Protein AF-A0A7R8ZY37-F1 (afdb_monomer)

Foldseek 3Di:
DQFAEAEFQLALLSLLQQLVRLVVLGQYEYEHEDALFDPLRVVSSVVSLVVSVVPGVSYDYDYDYCNVVLVVVCVVVDDDCVVVVCSLVVSLLVSQLVQLVVRVVVCVVVVHWYEARDACLCCQNLNPHRDNGSNVTDYYPHHDPDPVRSLVSCVVSVRDPSNSPDQDAPRSDNDTDHPCRQLVHPSQVSWLLVVVLVVVCVVVCVPPPDDQQEAEEQDDHCNQVVCVVVVHHYYHQHDDPCSLVVVQVPDDPPDQADEQESPDDDHDPVSCVSCPPRYDYDYPNGRSVCPDD

Structure (mmCIF, N/CA/C/O backbone):
data_AF-A0A7R8ZY37-F1
#
_entry.id   AF-A0A7R8ZY37-F1
#
loop_
_atom_site.group_PDB
_atom_site.id
_atom_site.type_symbol
_atom_site.label_atom_id
_atom_site.label_alt_id
_atom_site.label_comp_id
_atom_site.label_asym_id
_atom_site.label_entity_id
_atom_site.label_seq_id
_atom_site.pdbx_PDB_ins_code
_atom_site.Cartn_x
_atom_site.Cartn_y
_atom_site.Cartn_z
_atom_site.occupancy
_atom_site.B_iso_or_equiv
_atom_site.auth_seq_id
_atom_site.auth_comp_id
_atom_site.auth_asym_id
_atom_site.auth_atom_id
_atom_site.pdbx_PDB_model_num
ATOM 1 N N . MET A 1 1 ? -22.170 -6.624 0.353 1.00 69.62 1 MET A N 1
ATOM 2 C CA . MET A 1 1 ? -21.063 -5.848 0.947 1.00 69.62 1 MET A CA 1
ATOM 3 C C . MET A 1 1 ? -21.527 -5.280 2.280 1.00 69.62 1 MET A C 1
ATOM 5 O O . MET A 1 1 ? -22.594 -4.681 2.304 1.00 69.62 1 MET A O 1
ATOM 9 N N . LYS A 1 2 ? -20.802 -5.536 3.379 1.00 87.44 2 LYS A N 1
ATOM 10 C CA . LYS A 1 2 ? -21.231 -5.173 4.747 1.00 87.44 2 LYS A CA 1
ATOM 11 C C . LYS A 1 2 ? -20.475 -3.980 5.354 1.00 87.44 2 LYS A C 1
ATOM 13 O O . LYS A 1 2 ? -20.883 -3.492 6.405 1.00 87.44 2 LYS A O 1
A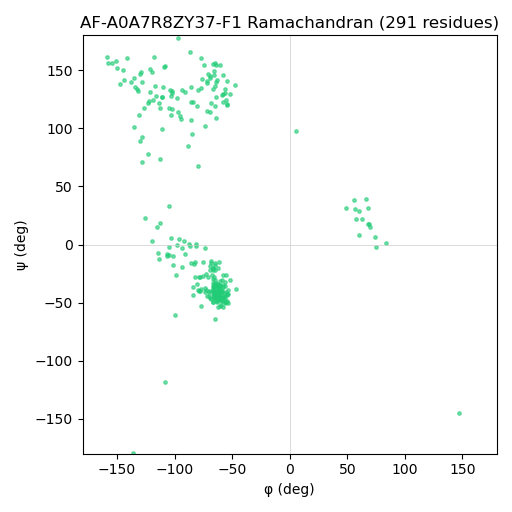TOM 18 N N . GLY A 1 3 ? -19.424 -3.504 4.686 1.00 96.62 3 GLY A N 1
ATOM 19 C CA . GLY A 1 3 ? -18.609 -2.368 5.110 1.00 96.62 3 GLY A CA 1
ATOM 20 C C . GLY A 1 3 ? -17.146 -2.542 4.701 1.00 96.62 3 GLY A C 1
ATOM 21 O O . GLY A 1 3 ? -16.890 -3.126 3.646 1.00 96.62 3 GLY A O 1
ATOM 22 N N . PHE A 1 4 ? -16.213 -2.073 5.528 1.00 98.38 4 PHE A N 1
ATOM 23 C CA . PHE A 1 4 ? -14.811 -1.857 5.157 1.00 98.38 4 PHE A CA 1
ATOM 24 C C . PHE A 1 4 ? -13.832 -2.497 6.143 1.00 98.38 4 PHE A C 1
ATOM 26 O O . PHE A 1 4 ? -14.094 -2.560 7.344 1.00 98.38 4 PHE A O 1
ATOM 33 N N . VAL A 1 5 ? -12.680 -2.934 5.642 1.00 98.50 5 VAL A N 1
ATOM 34 C CA . VAL A 1 5 ? -11.499 -3.240 6.451 1.00 98.50 5 VAL A CA 1
ATOM 35 C C . VAL A 1 5 ? -10.332 -2.373 5.981 1.00 98.50 5 VAL A C 1
ATOM 37 O O . VAL A 1 5 ? -10.086 -2.260 4.780 1.00 98.50 5 VAL A O 1
ATOM 40 N N . VAL A 1 6 ? -9.642 -1.726 6.922 1.00 98.56 6 VAL A N 1
ATOM 41 C CA . VAL A 1 6 ? -8.568 -0.760 6.640 1.00 98.56 6 VAL A CA 1
ATOM 42 C C . VAL A 1 6 ? -7.353 -1.066 7.512 1.00 98.56 6 VAL A C 1
ATOM 44 O O . VAL A 1 6 ? -7.489 -1.264 8.719 1.00 98.56 6 VAL A O 1
ATOM 47 N N . GLY A 1 7 ? -6.157 -1.083 6.925 1.00 98.00 7 GLY A N 1
ATOM 48 C CA . GLY A 1 7 ? -4.910 -1.125 7.691 1.00 98.00 7 GLY A CA 1
ATOM 49 C C . GLY A 1 7 ? -4.555 0.265 8.219 1.00 98.00 7 GLY A C 1
ATOM 50 O O . GLY A 1 7 ? -4.592 1.226 7.459 1.00 98.00 7 GLY A O 1
ATOM 51 N N . VAL A 1 8 ? -4.202 0.382 9.500 1.00 96.75 8 VAL A N 1
ATOM 52 C CA . VAL A 1 8 ? -3.782 1.642 10.134 1.00 96.75 8 VAL A CA 1
ATOM 53 C C . VAL A 1 8 ? -2.307 1.548 10.511 1.00 96.75 8 VAL A C 1
ATOM 55 O O . VAL A 1 8 ? -1.921 0.716 11.330 1.00 96.75 8 VAL A O 1
ATOM 58 N N . SER A 1 9 ? -1.484 2.409 9.908 1.00 92.25 9 SER A N 1
ATOM 59 C CA . SER A 1 9 ? -0.021 2.424 10.086 1.00 92.25 9 SER A CA 1
ATOM 60 C C . SER A 1 9 ? 0.483 3.517 11.035 1.00 92.25 9 SER A C 1
ATOM 62 O O . SER A 1 9 ? 1.663 3.545 11.369 1.00 92.25 9 SER A O 1
ATOM 64 N N . GLY A 1 10 ? -0.389 4.448 11.438 1.00 91.19 10 GLY A N 1
ATOM 65 C CA . GLY A 1 10 ? 0.005 5.686 12.122 1.00 91.19 10 GLY A CA 1
ATOM 66 C C . GLY A 1 10 ? 0.445 6.804 11.165 1.00 91.19 10 GLY A C 1
ATOM 67 O O . GLY A 1 10 ? 0.816 7.888 11.622 1.00 91.19 10 GLY A O 1
ATOM 68 N N . GLY A 1 11 ? 0.396 6.556 9.851 1.00 92.50 11 GLY A N 1
ATOM 69 C CA . GLY A 1 11 ? 0.573 7.552 8.792 1.00 92.50 11 GLY A CA 1
ATOM 70 C C . GLY A 1 11 ? -0.722 8.282 8.417 1.00 92.50 11 GLY A C 1
ATOM 71 O O . GLY A 1 11 ? -1.825 7.857 8.767 1.00 92.50 11 GLY A O 1
ATOM 72 N N . ILE A 1 12 ? -0.577 9.385 7.678 1.00 94.25 12 ILE A N 1
ATOM 73 C CA . ILE A 1 12 ? -1.677 10.300 7.345 1.00 94.25 12 ILE A CA 1
ATOM 74 C C . ILE A 1 12 ? -2.730 9.672 6.423 1.00 94.25 12 ILE A C 1
ATOM 76 O O . ILE A 1 12 ? -3.924 9.853 6.657 1.00 94.25 12 ILE A O 1
ATOM 80 N N . ASP A 1 13 ? -2.319 8.891 5.423 1.00 94.44 13 ASP A N 1
ATOM 81 C CA . ASP A 1 13 ? -3.232 8.369 4.402 1.00 94.44 13 ASP A CA 1
ATOM 82 C C . ASP A 1 13 ? -4.191 7.328 4.993 1.00 94.44 13 ASP A C 1
ATOM 84 O O . ASP A 1 13 ? -5.411 7.423 4.835 1.00 94.44 13 ASP A O 1
ATOM 88 N N . SER A 1 14 ? -3.656 6.386 5.780 1.00 96.31 14 SER A N 1
ATOM 89 C CA . SER A 1 14 ? -4.481 5.411 6.504 1.00 96.31 14 SER A CA 1
ATOM 90 C C . SER A 1 14 ? -5.394 6.069 7.539 1.00 96.31 14 SER A C 1
ATOM 92 O O . SER A 1 14 ? -6.531 5.623 7.721 1.00 96.31 14 SER A O 1
ATOM 94 N N . ALA A 1 15 ? -4.954 7.160 8.176 1.00 97.75 15 ALA A N 1
ATOM 95 C CA . ALA A 1 15 ? -5.779 7.914 9.112 1.00 97.75 15 ALA A CA 1
ATOM 96 C C . ALA A 1 15 ? -6.972 8.597 8.421 1.00 97.75 15 ALA A C 1
ATOM 98 O O . ALA A 1 15 ? -8.101 8.518 8.912 1.00 97.75 15 ALA A O 1
ATOM 99 N N . VAL A 1 16 ? -6.750 9.203 7.250 1.00 98.12 16 VAL A N 1
ATOM 100 C CA . VAL A 1 16 ? -7.814 9.787 6.420 1.00 98.12 16 VAL A CA 1
ATOM 101 C C . VAL A 1 16 ? -8.800 8.714 5.968 1.00 98.12 16 VAL A C 1
ATOM 103 O O . VAL A 1 16 ? -9.996 8.832 6.236 1.00 98.12 16 VAL A O 1
ATOM 106 N N . VAL A 1 17 ? -8.319 7.639 5.339 1.00 98.31 17 VAL A N 1
ATOM 107 C CA . VAL A 1 17 ? -9.186 6.595 4.770 1.00 98.31 17 VAL A CA 1
ATOM 108 C C . VAL A 1 17 ? -10.007 5.887 5.840 1.00 98.31 17 VAL A C 1
ATOM 110 O O . VAL A 1 17 ? -11.215 5.720 5.672 1.00 98.31 17 VAL A O 1
ATOM 113 N N . SER A 1 18 ? -9.398 5.516 6.967 1.00 98.44 18 SER A N 1
ATOM 114 C CA . SER A 1 18 ? -10.130 4.880 8.070 1.00 98.44 18 SER A CA 1
ATOM 115 C C . SER A 1 18 ? -11.193 5.802 8.676 1.00 98.44 18 SER A C 1
ATOM 117 O O . SER A 1 18 ? -12.285 5.341 9.006 1.00 98.44 18 SER A O 1
ATOM 119 N N . THR A 1 19 ? -10.930 7.110 8.752 1.00 98.56 19 THR A N 1
ATOM 120 C CA . THR A 1 19 ? -11.909 8.098 9.232 1.00 98.56 19 THR A CA 1
ATOM 121 C C . THR A 1 19 ? -13.056 8.291 8.241 1.00 98.56 19 THR A C 1
ATOM 123 O O . THR A 1 19 ? -14.216 8.362 8.651 1.00 98.56 19 THR A O 1
ATOM 126 N N . LEU A 1 20 ? -12.768 8.330 6.935 1.00 98.25 20 LEU A N 1
ATOM 127 C CA . LEU A 1 20 ? -13.797 8.358 5.892 1.00 98.25 20 LEU A CA 1
ATOM 128 C C . LEU A 1 20 ? -14.668 7.096 5.950 1.00 98.25 20 LEU A C 1
ATOM 130 O O . LEU A 1 20 ? -15.894 7.207 5.976 1.00 98.25 20 LEU A O 1
ATOM 134 N N . ALA A 1 21 ? -14.052 5.914 6.064 1.00 98.12 21 ALA A N 1
ATOM 135 C CA . ALA A 1 21 ? -14.755 4.641 6.210 1.00 98.12 21 ALA A CA 1
ATOM 136 C C . ALA A 1 21 ? -15.641 4.618 7.468 1.00 98.12 21 ALA A C 1
ATOM 138 O O . ALA A 1 21 ? -16.796 4.198 7.402 1.00 98.12 21 ALA A O 1
ATOM 139 N N . ALA A 1 22 ? -15.152 5.126 8.603 1.00 98.19 22 ALA A N 1
ATOM 140 C CA . ALA A 1 22 ? -15.931 5.257 9.834 1.00 98.19 22 ALA A CA 1
ATOM 141 C C . ALA A 1 22 ? -17.157 6.172 9.655 1.00 98.19 22 ALA A C 1
ATOM 143 O O . ALA A 1 22 ? -18.268 5.798 10.039 1.00 98.19 22 ALA A O 1
ATOM 144 N N . LYS A 1 23 ? -16.989 7.329 8.999 1.00 98.00 23 LYS A N 1
ATOM 145 C CA . LYS A 1 23 ? -18.062 8.308 8.746 1.00 98.00 23 LYS A CA 1
ATOM 146 C C . LYS A 1 23 ? -19.185 7.802 7.835 1.00 98.00 23 LYS A C 1
ATOM 148 O O . LYS A 1 23 ? -20.260 8.393 7.845 1.00 98.00 23 LYS A O 1
ATOM 153 N N . THR A 1 24 ? -18.984 6.709 7.095 1.00 97.44 24 THR A N 1
ATOM 154 C CA . THR A 1 24 ? -20.058 6.083 6.298 1.00 97.44 24 THR A CA 1
ATOM 155 C C . THR A 1 24 ? -21.177 5.474 7.151 1.00 97.44 24 THR A C 1
ATOM 157 O O . THR A 1 24 ? -22.266 5.222 6.640 1.00 97.44 24 THR A O 1
ATOM 160 N N . GLY A 1 25 ? -20.911 5.183 8.431 1.00 97.25 25 GLY A N 1
ATOM 161 C CA . GLY A 1 25 ? -21.823 4.442 9.307 1.00 97.25 25 GLY A CA 1
ATOM 162 C C . GLY A 1 25 ? -21.890 2.932 9.031 1.00 97.25 25 GLY A C 1
ATOM 163 O O . GLY A 1 25 ? -22.584 2.216 9.751 1.00 97.25 25 GLY A O 1
ATOM 164 N N . MET A 1 26 ? -21.175 2.418 8.021 1.00 97.56 26 MET A N 1
ATOM 165 C CA . MET A 1 26 ? -21.071 0.977 7.752 1.00 97.56 26 MET A CA 1
ATOM 166 C C . MET A 1 26 ? -20.098 0.300 8.725 1.00 97.56 26 MET A C 1
ATOM 168 O O . MET A 1 26 ? -19.259 0.972 9.322 1.00 97.56 26 MET A O 1
ATOM 172 N N . LYS A 1 27 ? -20.174 -1.032 8.881 1.00 98.19 27 LYS A N 1
ATOM 173 C CA . LYS A 1 27 ? -19.218 -1.767 9.728 1.00 98.19 27 LYS A CA 1
ATOM 174 C C . LYS A 1 27 ? -17.795 -1.526 9.218 1.00 98.19 27 LYS A C 1
ATOM 176 O O . LYS A 1 27 ? -17.499 -1.866 8.077 1.00 98.19 27 LYS A O 1
ATOM 181 N N . THR A 1 28 ? -16.918 -1.015 10.071 1.00 98.69 28 THR A N 1
ATOM 182 C CA . THR A 1 28 ? -15.531 -0.722 9.703 1.00 98.69 28 THR A CA 1
ATOM 183 C C . THR A 1 28 ? -14.592 -1.403 10.686 1.00 98.69 28 THR A C 1
ATOM 185 O O . THR A 1 28 ? -14.617 -1.106 11.876 1.00 98.69 28 THR A O 1
ATOM 188 N N . ILE A 1 29 ? -13.766 -2.326 10.197 1.00 98.69 29 ILE A N 1
ATOM 189 C CA . ILE A 1 29 ? -12.687 -2.927 10.985 1.00 98.69 29 ILE A CA 1
ATOM 190 C C . ILE A 1 29 ? -11.390 -2.201 10.644 1.00 98.69 29 ILE A C 1
ATOM 192 O O . ILE A 1 29 ? -11.011 -2.118 9.477 1.00 98.69 29 ILE A O 1
ATOM 196 N N . ILE A 1 30 ? -10.695 -1.693 11.654 1.00 98.50 30 ILE A N 1
ATOM 197 C CA . ILE A 1 30 ? -9.378 -1.076 11.496 1.00 98.50 30 ILE A CA 1
ATOM 198 C C . ILE A 1 30 ? -8.317 -1.959 12.153 1.00 98.50 30 ILE A C 1
ATOM 200 O O . ILE A 1 30 ? -8.461 -2.354 13.310 1.00 98.50 30 ILE A O 1
ATOM 204 N N . LEU A 1 31 ? -7.274 -2.308 11.399 1.00 98.31 31 LEU A N 1
ATOM 205 C CA . LEU A 1 31 ? -6.229 -3.237 11.829 1.00 98.31 31 LEU A CA 1
ATOM 206 C C . LEU A 1 31 ? -4.886 -2.522 11.978 1.00 98.31 31 LEU A C 1
ATOM 208 O O . LEU A 1 31 ? -4.345 -2.016 10.996 1.00 98.31 31 LEU A O 1
ATOM 212 N N . GLU A 1 32 ? -4.298 -2.564 13.170 1.00 97.88 32 GLU A N 1
ATOM 213 C CA . GLU A 1 32 ? -2.862 -2.328 13.334 1.00 97.88 32 GLU A CA 1
ATOM 214 C C . GLU A 1 32 ? -2.109 -3.647 13.115 1.00 97.88 32 GLU A C 1
ATOM 216 O O . GLU A 1 32 ? -2.363 -4.635 13.809 1.00 97.88 32 GLU A O 1
ATOM 221 N N . MET A 1 33 ? -1.173 -3.668 12.162 1.00 97.75 33 MET A N 1
ATOM 222 C CA . MET A 1 33 ? -0.426 -4.872 11.774 1.00 97.75 33 MET A CA 1
ATOM 223 C C . MET A 1 33 ? 1.094 -4.629 11.794 1.00 97.75 33 MET A C 1
ATOM 225 O O . MET A 1 33 ? 1.718 -4.514 10.727 1.00 97.75 33 MET A O 1
ATOM 229 N N . PRO A 1 34 ? 1.708 -4.483 12.985 1.00 96.31 34 PRO A N 1
ATOM 230 C CA . PRO A 1 34 ? 3.130 -4.191 13.084 1.00 96.31 34 PRO A CA 1
ATOM 231 C C . PRO A 1 34 ? 3.970 -5.394 12.635 1.00 96.31 34 PRO A C 1
ATOM 233 O O . PRO A 1 34 ? 3.630 -6.546 12.906 1.00 96.31 34 PRO A O 1
ATOM 236 N N . ILE A 1 35 ? 5.088 -5.105 11.964 1.00 95.62 35 ILE A N 1
ATOM 237 C CA . ILE A 1 35 ? 6.165 -6.062 11.679 1.00 95.62 35 ILE A CA 1
ATOM 238 C C . ILE A 1 35 ? 7.470 -5.341 11.989 1.00 95.62 35 ILE A C 1
ATOM 240 O O . ILE A 1 35 ? 7.886 -4.492 11.205 1.00 95.62 35 ILE A O 1
ATOM 244 N N . ARG A 1 36 ? 8.068 -5.619 13.156 1.00 91.94 36 ARG A N 1
ATOM 245 C CA . ARG A 1 36 ? 9.259 -4.898 13.661 1.00 91.94 36 ARG A CA 1
ATOM 246 C C . ARG A 1 36 ? 9.114 -3.361 13.607 1.00 91.94 36 ARG A C 1
ATOM 248 O O . ARG A 1 36 ? 10.083 -2.637 13.404 1.00 91.94 36 ARG A O 1
ATOM 255 N N . GLN A 1 37 ? 7.885 -2.864 13.771 1.00 87.94 37 GLN A N 1
ATOM 256 C CA . GLN A 1 37 ? 7.563 -1.446 13.612 1.00 87.94 37 GLN A CA 1
ATOM 257 C C . GLN A 1 37 ? 8.143 -0.611 14.757 1.00 87.94 37 GLN A C 1
ATOM 259 O O . GLN A 1 37 ? 8.169 -1.048 15.910 1.00 87.94 37 GLN A O 1
ATOM 264 N N . LYS A 1 38 ? 8.539 0.628 14.459 1.00 88.25 38 LYS A N 1
ATOM 265 C CA . LYS A 1 38 ? 8.987 1.573 15.484 1.00 88.25 38 LYS A CA 1
ATOM 266 C C . LYS A 1 38 ? 7.860 1.957 16.437 1.00 88.25 38 LYS A C 1
ATOM 268 O O . LYS A 1 38 ? 6.697 2.083 16.050 1.00 88.25 38 LYS A O 1
ATOM 273 N N . GLN A 1 39 ? 8.231 2.183 17.695 1.00 90.19 39 GLN A N 1
ATOM 274 C CA . GLN A 1 39 ? 7.271 2.426 18.768 1.00 90.19 39 GLN A CA 1
ATOM 275 C C . GLN A 1 39 ? 6.458 3.713 18.565 1.00 90.19 39 GLN A C 1
ATOM 277 O O . GLN A 1 39 ? 5.293 3.755 18.940 1.00 90.19 39 GLN A O 1
ATOM 282 N N . ASP A 1 40 ? 7.029 4.760 17.968 1.00 89.94 40 ASP A N 1
ATOM 283 C CA . ASP A 1 40 ? 6.318 6.014 17.690 1.00 89.94 40 ASP A CA 1
ATOM 284 C C . ASP A 1 40 ? 5.192 5.830 16.656 1.00 89.94 40 ASP A C 1
ATOM 286 O O . ASP A 1 40 ? 4.127 6.433 16.788 1.00 89.94 40 ASP A O 1
ATOM 290 N N . GLN A 1 41 ? 5.399 4.964 15.662 1.00 90.69 41 GLN A N 1
ATOM 291 C CA . GLN A 1 41 ? 4.400 4.634 14.643 1.00 90.69 41 GLN A CA 1
ATOM 292 C C . GLN A 1 41 ? 3.275 3.785 15.239 1.00 90.69 41 GLN A C 1
ATOM 294 O O . GLN A 1 41 ? 2.102 4.106 15.053 1.00 90.69 41 GLN A O 1
ATOM 299 N N . VAL A 1 42 ? 3.632 2.783 16.051 1.00 93.19 42 VAL A N 1
ATOM 300 C CA . VAL A 1 42 ? 2.684 1.988 16.856 1.00 93.19 42 VAL A CA 1
ATOM 301 C C . VAL A 1 42 ? 1.843 2.896 17.755 1.00 93.19 42 VAL A C 1
ATOM 303 O O . VAL A 1 42 ? 0.620 2.785 17.795 1.00 93.19 42 VAL A O 1
ATOM 306 N N . ASN A 1 43 ? 2.473 3.856 18.437 1.00 94.88 43 ASN A N 1
ATOM 307 C CA . ASN A 1 43 ? 1.769 4.794 19.310 1.00 94.88 43 ASN A CA 1
ATOM 308 C C . ASN A 1 43 ? 0.749 5.641 18.535 1.00 94.88 43 ASN A C 1
ATOM 310 O O . ASN A 1 43 ? -0.387 5.767 18.984 1.00 94.88 43 ASN A O 1
ATOM 314 N N . ARG A 1 44 ? 1.125 6.177 17.365 1.00 96.06 44 ARG A N 1
ATOM 315 C CA . ARG A 1 44 ? 0.219 6.949 16.496 1.00 96.06 44 ARG A CA 1
ATOM 316 C C . ARG A 1 44 ? -0.928 6.103 15.948 1.00 96.06 44 ARG A C 1
ATOM 318 O O . ARG A 1 44 ? -2.069 6.557 15.927 1.00 96.06 44 ARG A O 1
ATOM 325 N N . ALA A 1 45 ? -0.649 4.871 15.523 1.00 96.50 45 ALA A N 1
ATOM 326 C CA . ALA A 1 45 ? -1.678 3.950 15.049 1.00 96.50 45 ALA A CA 1
ATOM 327 C C . ALA A 1 45 ? -2.696 3.640 16.157 1.00 96.50 45 ALA A C 1
ATOM 329 O O . ALA A 1 45 ? -3.903 3.732 15.938 1.00 96.50 45 ALA A O 1
ATOM 330 N N . GLN A 1 46 ? -2.212 3.346 17.366 1.00 97.12 46 GLN A N 1
ATOM 331 C CA . GLN A 1 46 ? -3.052 3.073 18.531 1.00 97.12 46 GLN A CA 1
ATOM 332 C C . GLN A 1 46 ? -3.838 4.305 18.998 1.00 97.12 46 GLN A C 1
ATOM 334 O O . GLN A 1 46 ? -5.016 4.183 19.326 1.00 97.12 46 GLN A O 1
ATOM 339 N N . GLU A 1 47 ? -3.237 5.498 18.981 1.00 97.50 47 GLU A N 1
ATOM 340 C CA . GLU A 1 47 ? -3.941 6.764 19.226 1.00 97.50 47 GLU A CA 1
ATOM 341 C C . GLU A 1 47 ? -5.133 6.923 18.270 1.00 97.50 47 GLU A C 1
ATOM 343 O O . GLU A 1 47 ? -6.259 7.158 18.715 1.00 97.50 47 GLU A O 1
ATOM 348 N N . HIS A 1 48 ? -4.906 6.716 16.969 1.00 98.06 48 HIS A N 1
ATOM 349 C CA . HIS A 1 48 ? -5.947 6.822 15.947 1.00 98.06 48 HIS A CA 1
ATOM 350 C C . HIS A 1 48 ? -7.055 5.775 16.109 1.00 98.06 48 HIS A C 1
ATOM 352 O O . HIS A 1 48 ? -8.241 6.094 16.016 1.00 98.06 48 HIS A O 1
ATOM 358 N N . ILE A 1 49 ? -6.686 4.524 16.405 1.00 98.12 49 ILE A N 1
ATOM 359 C CA . ILE A 1 49 ? -7.645 3.439 16.656 1.00 98.12 49 ILE A CA 1
ATOM 360 C C . ILE A 1 49 ? -8.526 3.756 17.868 1.00 98.12 49 ILE A C 1
ATOM 362 O O . ILE A 1 49 ? -9.750 3.606 17.804 1.00 98.12 49 ILE A O 1
ATOM 366 N N . ASN A 1 50 ? -7.929 4.234 18.961 1.00 98.19 50 ASN A N 1
ATOM 367 C CA . ASN A 1 50 ? -8.664 4.606 20.169 1.00 98.19 50 ASN A CA 1
ATOM 368 C C . ASN A 1 50 ? -9.619 5.774 19.905 1.00 98.19 50 ASN A C 1
ATOM 370 O O . ASN 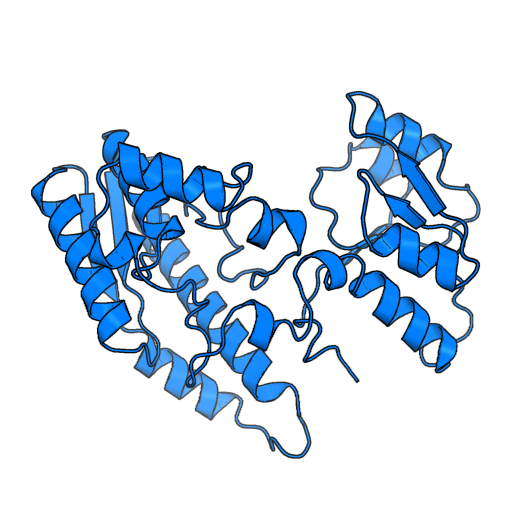A 1 50 ? -10.764 5.753 20.364 1.00 98.19 50 ASN A O 1
ATOM 374 N N . TYR A 1 51 ? -9.183 6.767 19.125 1.00 98.25 51 TYR A N 1
ATOM 375 C CA . TYR A 1 51 ? -10.041 7.867 18.702 1.00 98.25 51 TYR A CA 1
ATOM 376 C C . TYR A 1 51 ? -11.247 7.362 17.896 1.00 98.25 51 TYR A C 1
ATOM 378 O O . TYR A 1 51 ? -12.386 7.676 18.247 1.00 98.25 51 TYR A O 1
ATOM 386 N N . LEU A 1 52 ? -11.031 6.552 16.854 1.00 98.38 52 LEU A N 1
ATOM 387 C CA . LEU A 1 52 ? -12.127 6.087 16.000 1.00 98.38 52 LEU A CA 1
ATOM 388 C C . LEU A 1 52 ? -13.108 5.175 16.745 1.00 98.38 52 LEU A C 1
ATOM 390 O O . LEU A 1 52 ? -14.314 5.371 16.633 1.00 98.38 52 LEU A O 1
ATOM 394 N N . THR A 1 53 ? -12.620 4.232 17.550 1.00 98.31 53 THR A N 1
ATOM 395 C CA . THR A 1 53 ? -13.490 3.320 18.318 1.00 98.31 53 THR A CA 1
ATOM 396 C C . THR A 1 53 ? -14.296 4.038 19.405 1.00 98.31 53 THR A C 1
ATOM 398 O O . THR A 1 53 ? -15.420 3.637 19.699 1.00 98.31 53 THR A O 1
ATOM 401 N N . SER A 1 54 ? -13.776 5.136 19.965 1.00 98.06 54 SER A N 1
ATOM 402 C CA . SER A 1 54 ? -14.497 5.944 20.962 1.00 98.06 54 SER A CA 1
ATOM 403 C C . SER A 1 54 ? -15.559 6.862 20.347 1.00 98.06 54 SER A C 1
ATOM 405 O O . SER A 1 54 ? -16.534 7.199 21.015 1.00 98.06 54 SER A O 1
ATOM 407 N N . ASN A 1 55 ? -15.376 7.288 19.092 1.00 98.06 55 ASN A N 1
ATOM 408 C CA . ASN A 1 55 ? -16.256 8.261 18.431 1.00 98.06 55 ASN A CA 1
ATOM 409 C C . ASN A 1 55 ? -17.255 7.629 17.449 1.00 98.06 55 ASN A C 1
ATOM 411 O O . ASN A 1 55 ? -18.248 8.267 17.102 1.00 98.06 55 ASN A O 1
ATOM 415 N N . PHE A 1 56 ? -17.022 6.391 17.007 1.00 98.25 56 PHE A N 1
ATOM 416 C CA . PHE A 1 56 ? -17.842 5.719 16.001 1.00 98.25 56 PHE A CA 1
ATOM 417 C C . PHE A 1 56 ? -18.234 4.314 16.468 1.00 98.25 56 PHE A C 1
ATOM 419 O O . PHE A 1 56 ? -17.411 3.404 16.519 1.00 98.25 56 PHE A O 1
ATOM 426 N N . SER A 1 57 ? -19.520 4.108 16.760 1.00 98.25 57 SER A N 1
ATOM 427 C CA . SER A 1 57 ? -20.046 2.819 17.243 1.00 98.25 57 SER A CA 1
ATOM 428 C C . SER A 1 57 ? -20.012 1.696 16.199 1.00 98.25 57 SER A C 1
ATOM 430 O O . SER A 1 57 ? -20.155 0.525 16.544 1.00 98.25 57 SER A O 1
ATOM 432 N N . ASN A 1 58 ? -19.834 2.043 14.924 1.00 98.50 58 ASN A N 1
ATOM 433 C CA . ASN A 1 58 ? -19.681 1.118 13.803 1.00 98.50 58 ASN A CA 1
ATOM 434 C C . ASN A 1 58 ? -18.226 0.674 13.565 1.00 98.50 58 ASN A C 1
ATOM 436 O O . ASN A 1 58 ? -17.986 -0.093 12.627 1.00 98.50 58 ASN A O 1
ATOM 440 N N . VAL A 1 59 ? -17.269 1.152 14.371 1.00 98.69 59 VAL A N 1
ATOM 441 C CA . VAL A 1 59 ? -15.841 0.855 14.219 1.00 98.69 59 VAL A CA 1
ATOM 442 C C . VAL A 1 59 ? -15.367 -0.166 15.251 1.00 98.69 59 VAL A C 1
ATOM 444 O O . VAL A 1 59 ? -15.606 -0.024 16.446 1.00 98.69 59 VAL A O 1
ATOM 447 N N . GLU A 1 60 ? -14.631 -1.169 14.782 1.00 98.56 60 GLU A N 1
ATOM 448 C CA . GLU A 1 60 ? -13.933 -2.162 15.599 1.00 98.56 60 GLU A CA 1
ATOM 449 C C . GLU A 1 60 ? -12.426 -2.064 15.327 1.00 98.56 60 GLU A C 1
ATOM 451 O O . GLU A 1 60 ? -11.992 -2.143 14.178 1.00 98.56 60 GLU A O 1
ATOM 456 N N . GLY A 1 61 ? -11.627 -1.869 16.376 1.00 98.19 61 GLY A N 1
ATOM 457 C CA . GLY A 1 61 ? -10.170 -1.797 16.285 1.00 98.19 61 GLY A CA 1
ATOM 458 C C . GLY A 1 61 ? -9.513 -3.091 16.743 1.00 98.19 61 GLY A C 1
ATOM 459 O O . GLY A 1 61 ? -9.824 -3.582 17.826 1.00 98.19 61 GLY A O 1
ATOM 460 N N . LEU A 1 62 ? -8.588 -3.628 15.946 1.00 97.62 62 LEU A N 1
ATOM 461 C CA . LEU A 1 62 ? -7.838 -4.839 16.282 1.00 97.62 62 LEU A CA 1
ATOM 462 C C . LEU A 1 62 ? -6.339 -4.620 16.080 1.00 97.62 62 LEU A C 1
ATOM 464 O O . LEU A 1 62 ? -5.907 -3.931 15.156 1.00 97.62 62 LEU A O 1
ATOM 468 N N . ARG A 1 63 ? -5.542 -5.271 16.926 1.00 97.44 63 ARG A N 1
ATOM 469 C CA . ARG A 1 63 ? -4.091 -5.366 16.772 1.00 97.44 63 ARG A CA 1
ATOM 470 C C . ARG A 1 63 ? -3.712 -6.799 16.427 1.00 97.44 63 ARG A C 1
ATOM 472 O O . ARG A 1 63 ? -4.066 -7.723 17.156 1.00 97.44 63 ARG A O 1
ATOM 479 N N . VAL A 1 64 ? -2.968 -6.967 15.340 1.00 97.75 64 VAL A N 1
ATOM 480 C CA . VAL A 1 64 ? -2.501 -8.263 14.841 1.00 97.75 64 VAL A CA 1
ATOM 481 C C . VAL A 1 64 ? -0.996 -8.167 14.622 1.00 97.75 64 VAL A C 1
ATOM 483 O O . VAL A 1 64 ? -0.544 -7.716 13.576 1.00 97.75 64 VAL A O 1
ATOM 486 N N . ASP A 1 65 ? -0.208 -8.543 15.628 1.00 97.38 65 ASP A N 1
ATOM 487 C CA . ASP A 1 65 ? 1.252 -8.536 15.504 1.00 97.38 65 ASP A CA 1
ATOM 488 C C . ASP A 1 65 ? 1.707 -9.626 14.527 1.00 97.38 65 ASP A C 1
ATOM 490 O O . ASP A 1 65 ? 1.529 -10.820 14.776 1.00 97.38 65 ASP A O 1
ATOM 494 N N . LEU A 1 66 ? 2.272 -9.198 13.399 1.00 98.19 66 LEU A N 1
ATOM 495 C CA . LEU A 1 66 ? 2.732 -10.075 12.327 1.00 98.19 66 LEU A CA 1
ATOM 496 C C . LEU A 1 66 ? 4.240 -10.342 12.405 1.00 98.19 66 LEU A C 1
ATOM 498 O O . LEU A 1 66 ? 4.754 -11.106 11.586 1.00 98.19 66 LEU A O 1
ATOM 502 N N . THR A 1 67 ? 4.947 -9.769 13.386 1.00 97.12 67 THR A N 1
ATOM 503 C CA . THR A 1 67 ? 6.389 -9.980 13.582 1.00 97.12 67 THR A CA 1
ATOM 504 C C . THR A 1 67 ? 6.748 -11.466 13.698 1.00 97.12 67 THR A C 1
ATOM 506 O O . THR A 1 67 ? 7.606 -11.904 12.935 1.00 97.12 67 THR A O 1
ATOM 509 N N . PRO A 1 68 ? 6.062 -12.293 14.519 1.00 98.00 68 PRO A N 1
ATOM 510 C CA . PRO A 1 68 ? 6.409 -13.713 14.628 1.00 98.00 68 PRO A CA 1
ATOM 511 C C . PRO A 1 68 ? 6.234 -14.473 13.306 1.00 98.00 68 PRO A C 1
ATOM 513 O O . PRO A 1 68 ? 7.067 -15.301 12.943 1.00 98.00 68 PRO A O 1
ATOM 516 N N . THR A 1 69 ? 5.167 -14.172 12.561 1.00 97.81 69 THR A N 1
ATOM 517 C CA . THR A 1 69 ? 4.899 -14.776 11.247 1.00 97.81 69 THR A CA 1
ATOM 518 C C . THR A 1 69 ? 5.974 -14.392 10.235 1.00 97.81 69 THR A C 1
ATOM 520 O O . THR A 1 69 ? 6.460 -15.241 9.488 1.00 97.81 69 THR A O 1
ATOM 523 N N . PHE A 1 70 ? 6.362 -13.116 10.220 1.00 97.19 70 PHE A N 1
ATOM 524 C CA . PHE A 1 70 ? 7.411 -12.616 9.342 1.00 97.19 70 PHE A CA 1
ATOM 525 C C . PHE A 1 70 ? 8.782 -13.210 9.687 1.00 97.19 70 PHE A C 1
ATOM 527 O O . PHE A 1 70 ? 9.513 -13.595 8.781 1.00 97.19 70 PHE A O 1
ATOM 534 N N . ASP A 1 71 ? 9.114 -13.345 10.972 1.00 96.50 71 ASP A N 1
ATOM 535 C CA . ASP A 1 71 ? 10.388 -13.918 11.414 1.00 96.50 71 ASP A CA 1
ATOM 536 C C . ASP A 1 71 ? 10.535 -15.382 10.972 1.00 96.50 71 ASP A C 1
ATOM 538 O O . ASP A 1 71 ? 11.594 -15.774 10.481 1.00 96.50 71 ASP A O 1
ATOM 542 N N . VAL A 1 72 ? 9.461 -16.177 11.066 1.00 97.88 72 VAL A N 1
ATOM 543 C CA . VAL A 1 72 ? 9.439 -17.557 10.548 1.00 97.88 72 VAL A CA 1
ATOM 544 C C . VAL A 1 72 ? 9.594 -17.579 9.028 1.00 97.88 72 VAL A C 1
ATOM 546 O O . VAL A 1 72 ? 10.354 -18.391 8.500 1.00 97.88 72 VAL A O 1
ATOM 549 N N . PHE A 1 73 ? 8.905 -16.688 8.309 1.00 96.94 73 PHE A N 1
ATOM 550 C CA . PHE A 1 73 ? 9.044 -16.585 6.856 1.00 96.94 73 PHE A CA 1
ATOM 551 C C . PHE A 1 73 ? 10.483 -16.240 6.450 1.00 96.94 73 PHE A C 1
ATOM 553 O O . PHE A 1 73 ? 11.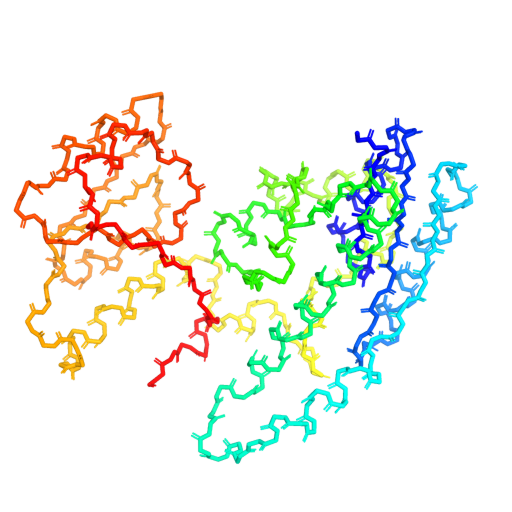046 -16.927 5.601 1.00 96.94 73 PHE A O 1
ATOM 560 N N . GLN A 1 74 ? 11.095 -15.244 7.099 1.00 94.00 74 GLN A N 1
ATOM 561 C CA . GLN A 1 74 ? 12.478 -14.832 6.852 1.00 94.00 74 GLN A CA 1
ATOM 562 C C . GLN A 1 74 ? 13.454 -16.003 7.057 1.00 94.00 74 GLN A C 1
ATOM 564 O O . GLN A 1 74 ? 14.293 -16.253 6.201 1.00 94.00 74 GLN A O 1
ATOM 569 N N . GLN A 1 75 ? 13.297 -16.774 8.139 1.00 94.75 75 GLN A N 1
ATOM 570 C CA . GLN A 1 75 ? 14.112 -17.971 8.399 1.00 94.75 75 GLN A CA 1
ATOM 571 C C . GLN A 1 75 ? 13.866 -19.111 7.403 1.00 94.75 75 GLN A C 1
ATOM 573 O O . GLN A 1 75 ? 14.729 -19.959 7.212 1.00 94.75 75 GLN A O 1
ATOM 578 N N . THR A 1 76 ? 12.679 -19.175 6.798 1.00 96.38 76 THR A N 1
ATOM 579 C CA . THR A 1 76 ? 12.335 -20.230 5.835 1.00 96.38 76 THR A CA 1
ATOM 580 C C . THR A 1 76 ? 12.978 -19.978 4.476 1.00 96.38 76 THR A C 1
ATOM 582 O O . THR A 1 76 ? 13.376 -20.930 3.809 1.00 96.38 76 THR A O 1
ATOM 585 N N . VAL A 1 77 ? 13.036 -18.714 4.044 1.00 94.31 77 VAL A N 1
ATOM 586 C CA . VAL A 1 77 ? 13.615 -18.353 2.742 1.00 94.31 77 VAL A CA 1
ATOM 587 C C . VAL A 1 77 ? 15.137 -18.240 2.775 1.00 94.31 77 VAL A C 1
ATOM 589 O O . VAL A 1 77 ? 15.726 -18.477 1.729 1.00 94.31 77 VAL A O 1
ATOM 592 N N . ASP A 1 78 ? 15.713 -17.896 3.936 1.00 88.56 78 ASP A N 1
ATOM 593 C CA . ASP A 1 78 ? 17.147 -17.793 4.278 1.00 88.56 78 ASP A CA 1
ATOM 594 C C . ASP A 1 78 ? 18.115 -18.010 3.102 1.00 88.56 78 ASP A C 1
ATOM 596 O O . ASP A 1 78 ? 18.423 -19.142 2.711 1.00 88.56 78 ASP A O 1
ATOM 600 N N . VAL A 1 79 ? 18.581 -16.904 2.518 1.00 88.00 79 VAL A N 1
ATOM 601 C CA . VAL A 1 79 ? 19.521 -16.910 1.395 1.00 88.00 79 VAL A CA 1
ATOM 602 C C . VAL A 1 79 ? 20.835 -16.235 1.772 1.00 88.00 79 VAL A C 1
ATOM 604 O O . VAL A 1 79 ? 20.940 -15.473 2.723 1.00 88.00 79 VAL A O 1
ATOM 607 N N . ASP A 1 80 ? 21.875 -16.519 0.994 1.00 82.62 80 ASP A N 1
ATOM 608 C CA . ASP A 1 80 ? 23.161 -15.840 1.123 1.00 82.62 80 ASP A CA 1
ATOM 609 C C . ASP A 1 80 ? 23.052 -14.411 0.558 1.00 82.62 80 ASP A C 1
ATOM 611 O O . ASP A 1 80 ? 23.092 -14.224 -0.662 1.00 82.62 80 ASP A O 1
ATOM 615 N N . GLU A 1 81 ? 22.927 -13.410 1.437 1.00 73.38 81 GLU A N 1
ATOM 616 C CA . GLU A 1 81 ? 22.801 -11.983 1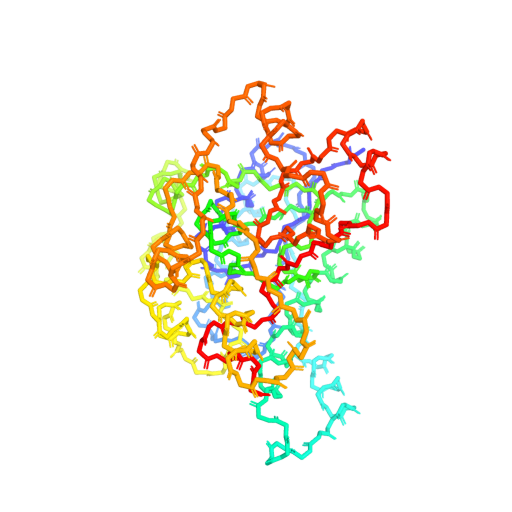.083 1.00 73.38 81 GLU A CA 1
ATOM 617 C C . GLU A 1 81 ? 23.918 -11.513 0.130 1.00 73.38 81 GLU A C 1
ATOM 619 O O . GLU A 1 81 ? 23.697 -10.666 -0.738 1.00 73.38 81 GLU A O 1
ATOM 624 N N . SER A 1 82 ? 25.117 -12.114 0.214 1.00 74.62 82 SER A N 1
ATOM 625 C CA . SER A 1 82 ? 26.241 -11.776 -0.673 1.00 74.62 82 SER A CA 1
ATOM 626 C C . SER A 1 82 ? 26.000 -12.160 -2.137 1.00 74.62 82 SER A C 1
ATOM 628 O O . SER A 1 82 ? 26.619 -11.591 -3.038 1.00 74.62 82 SER A O 1
ATOM 630 N N . LYS A 1 83 ? 25.086 -13.106 -2.381 1.00 79.88 83 LYS A N 1
ATOM 631 C CA . LYS A 1 83 ? 24.674 -13.560 -3.715 1.00 79.88 83 LYS A CA 1
ATOM 632 C C . LYS A 1 83 ? 23.378 -12.910 -4.183 1.00 79.88 83 LYS A C 1
ATOM 634 O O . LYS A 1 83 ? 23.172 -12.798 -5.388 1.00 79.88 83 LYS A O 1
ATOM 639 N N . PHE A 1 84 ? 22.515 -12.490 -3.260 1.00 76.69 84 PHE A N 1
ATOM 640 C CA . PHE A 1 84 ? 21.185 -11.965 -3.561 1.00 76.69 84 PHE A CA 1
ATOM 641 C C . PHE A 1 84 ? 21.012 -10.556 -2.993 1.00 76.69 84 PHE A C 1
ATOM 643 O O . PHE A 1 84 ? 20.315 -10.334 -2.009 1.00 76.69 84 PHE A O 1
ATOM 650 N N . THR A 1 85 ? 21.589 -9.567 -3.675 1.00 71.81 85 THR A N 1
ATOM 651 C CA . THR A 1 85 ? 21.606 -8.160 -3.231 1.00 71.81 85 THR A CA 1
ATOM 652 C C . THR A 1 85 ? 20.219 -7.518 -3.080 1.00 71.81 85 THR A C 1
ATOM 654 O O . THR A 1 85 ? 20.097 -6.458 -2.470 1.00 71.81 85 THR A O 1
ATOM 657 N N . ALA A 1 86 ? 19.172 -8.133 -3.641 1.00 71.88 86 ALA A N 1
ATOM 658 C CA . ALA A 1 86 ? 17.781 -7.689 -3.537 1.00 71.88 86 ALA A CA 1
ATOM 659 C C . ALA A 1 86 ? 17.011 -8.316 -2.354 1.00 71.88 86 ALA A C 1
ATOM 661 O O . ALA A 1 86 ? 15.819 -8.045 -2.202 1.00 71.88 86 ALA A O 1
ATOM 662 N N . GLU A 1 87 ? 17.653 -9.138 -1.515 1.00 78.81 87 GLU A N 1
ATOM 663 C CA . GLU A 1 87 ? 17.005 -9.849 -0.404 1.00 78.81 87 GLU A CA 1
ATOM 664 C C . GLU A 1 87 ? 16.238 -8.906 0.531 1.00 78.81 87 GLU A C 1
ATOM 666 O O . GLU A 1 87 ? 15.050 -9.114 0.777 1.00 78.81 87 GLU A O 1
ATOM 671 N N . ASN A 1 88 ? 16.870 -7.824 0.994 1.00 77.75 88 ASN A N 1
ATOM 672 C CA . ASN A 1 88 ? 16.226 -6.900 1.930 1.00 77.75 88 ASN A CA 1
ATOM 673 C C . ASN A 1 88 ? 14.957 -6.254 1.342 1.00 77.75 88 ASN A C 1
ATOM 675 O O . ASN A 1 88 ? 13.967 -6.072 2.050 1.00 77.75 88 ASN A O 1
ATOM 679 N N . LEU A 1 89 ? 14.946 -5.970 0.035 1.00 76.31 89 LEU A N 1
ATOM 680 C CA . LEU A 1 89 ? 13.763 -5.462 -0.663 1.00 76.31 89 LEU A CA 1
ATOM 681 C C . LEU A 1 89 ? 12.694 -6.549 -0.844 1.00 76.31 89 LEU A C 1
ATOM 683 O O . LEU A 1 89 ? 11.503 -6.288 -0.675 1.00 76.31 89 LEU A O 1
ATOM 687 N N . ALA A 1 90 ? 13.094 -7.788 -1.136 1.00 79.69 90 ALA A N 1
ATOM 688 C CA . ALA A 1 90 ? 12.171 -8.918 -1.187 1.00 79.69 90 ALA A CA 1
ATOM 689 C C . ALA A 1 90 ? 11.497 -9.158 0.177 1.00 79.69 90 ALA A C 1
ATOM 691 O O . ALA A 1 90 ? 10.287 -9.401 0.239 1.00 79.69 90 ALA A O 1
ATOM 692 N N . LEU A 1 91 ? 12.251 -9.023 1.270 1.00 87.19 91 LEU A N 1
ATOM 693 C CA . LEU A 1 91 ? 11.749 -9.093 2.639 1.00 87.19 91 LEU A CA 1
ATOM 694 C C . LEU A 1 91 ? 10.805 -7.924 2.958 1.00 87.19 91 LEU A C 1
ATOM 696 O O . LEU A 1 91 ? 9.707 -8.171 3.456 1.00 87.19 91 LEU A O 1
ATOM 700 N N . ALA A 1 92 ? 11.159 -6.686 2.600 1.00 84.38 92 ALA A N 1
ATOM 701 C CA . ALA A 1 92 ? 10.293 -5.510 2.740 1.00 84.38 92 ALA A CA 1
ATOM 702 C C . ALA A 1 92 ? 8.942 -5.691 2.014 1.00 84.38 92 ALA A C 1
ATOM 704 O O . ALA A 1 92 ? 7.879 -5.574 2.628 1.00 84.38 92 ALA A O 1
ATOM 705 N N . ASN A 1 93 ? 8.968 -6.112 0.747 1.00 84.69 93 ASN A N 1
ATOM 706 C CA . ASN A 1 93 ? 7.764 -6.430 -0.030 1.00 84.69 93 ASN A CA 1
ATOM 707 C C . ASN A 1 93 ? 6.952 -7.579 0.601 1.00 84.69 93 ASN A C 1
ATOM 709 O O . ASN A 1 93 ? 5.719 -7.594 0.572 1.00 84.69 93 ASN A O 1
ATOM 713 N N . SER A 1 94 ? 7.622 -8.560 1.207 1.00 91.94 94 SER A N 1
ATOM 714 C CA . SER A 1 94 ? 6.946 -9.659 1.906 1.00 91.94 94 SER A CA 1
ATOM 715 C C . SER A 1 94 ? 6.196 -9.175 3.152 1.00 91.94 94 SER A C 1
ATOM 717 O O . SER A 1 94 ? 5.100 -9.670 3.419 1.00 91.94 94 SER A O 1
ATOM 719 N N . ARG A 1 95 ? 6.699 -8.149 3.860 1.00 93.88 95 ARG A N 1
ATOM 720 C CA . ARG A 1 95 ? 5.968 -7.491 4.964 1.00 93.88 95 ARG A CA 1
ATOM 721 C C . ARG A 1 95 ? 4.643 -6.906 4.473 1.00 93.88 95 ARG A C 1
ATOM 723 O O . ARG A 1 95 ? 3.598 -7.176 5.065 1.00 93.88 95 ARG A O 1
ATOM 730 N N . ALA A 1 96 ? 4.662 -6.160 3.367 1.00 91.31 96 ALA A N 1
ATOM 731 C CA . ALA A 1 96 ? 3.452 -5.580 2.779 1.00 91.31 96 ALA A CA 1
ATOM 732 C C . ALA A 1 96 ? 2.440 -6.659 2.346 1.00 91.31 96 ALA A C 1
ATOM 734 O O . ALA A 1 96 ? 1.247 -6.549 2.635 1.00 91.31 96 ALA A O 1
ATOM 735 N N . ARG A 1 97 ? 2.911 -7.756 1.739 1.00 95.75 97 ARG A N 1
ATOM 736 C CA . ARG A 1 97 ? 2.066 -8.896 1.328 1.00 95.75 97 ARG A CA 1
ATOM 737 C C . ARG A 1 97 ? 1.437 -9.640 2.506 1.00 95.75 97 ARG A C 1
ATOM 739 O O . ARG A 1 97 ? 0.280 -10.040 2.417 1.00 95.75 97 ARG A O 1
ATOM 746 N N . LEU A 1 98 ? 2.146 -9.789 3.627 1.00 97.56 98 LEU A N 1
ATOM 747 C CA . LEU A 1 98 ? 1.578 -10.376 4.849 1.00 97.56 98 LEU A CA 1
ATOM 748 C C . LEU A 1 98 ? 0.458 -9.508 5.440 1.00 97.56 98 LEU A C 1
ATOM 750 O O . LEU A 1 98 ? -0.555 -10.039 5.903 1.00 97.56 98 LEU A O 1
ATOM 754 N N . ARG A 1 99 ? 0.603 -8.178 5.389 1.00 97.75 99 ARG A N 1
ATOM 755 C CA . ARG A 1 99 ? -0.460 -7.247 5.801 1.00 97.75 99 ARG A CA 1
ATOM 756 C C . ARG A 1 99 ? -1.678 -7.354 4.883 1.00 97.75 99 ARG A C 1
ATOM 758 O O . ARG A 1 99 ? -2.791 -7.485 5.381 1.00 97.75 99 ARG A O 1
ATOM 765 N N . MET A 1 100 ? -1.470 -7.386 3.565 1.00 97.44 100 MET A N 1
ATOM 766 C CA . MET A 1 100 ? -2.538 -7.602 2.579 1.00 97.44 100 MET A CA 1
ATOM 767 C C . MET A 1 100 ? -3.294 -8.909 2.835 1.00 97.44 100 MET A C 1
ATOM 769 O O . MET A 1 100 ? -4.517 -8.899 2.971 1.00 97.44 100 MET A O 1
ATOM 773 N N . LEU A 1 101 ? -2.567 -10.020 2.995 1.00 98.06 101 LEU A N 1
ATOM 774 C CA . LEU A 1 101 ? -3.145 -11.327 3.314 1.00 98.06 101 LEU A CA 1
ATOM 775 C C . LEU A 1 101 ? -4.030 -11.258 4.569 1.00 98.06 101 LEU A C 1
ATOM 777 O O . LEU A 1 101 ? -5.136 -11.799 4.594 1.00 98.06 101 LEU A O 1
ATOM 781 N N . THR A 1 102 ? -3.552 -10.562 5.599 1.00 98.50 102 THR A N 1
ATOM 782 C CA . THR A 1 102 ? -4.275 -10.376 6.861 1.00 98.50 102 THR A CA 1
ATOM 783 C C . THR A 1 102 ? -5.541 -9.535 6.668 1.00 98.50 102 THR A C 1
ATOM 785 O O . THR A 1 102 ? -6.603 -9.917 7.160 1.00 98.50 102 THR A O 1
ATOM 788 N N . LEU A 1 103 ? -5.475 -8.437 5.907 1.00 98.38 103 LEU A N 1
ATOM 789 C CA . LEU A 1 103 ? -6.642 -7.609 5.582 1.00 98.38 103 LEU A CA 1
ATOM 790 C C . LEU A 1 103 ? -7.724 -8.416 4.864 1.00 98.38 103 LEU A C 1
ATOM 792 O O . LEU A 1 103 ? -8.878 -8.376 5.285 1.00 98.38 103 LEU A O 1
ATOM 796 N N . TYR A 1 104 ? -7.361 -9.199 3.843 1.00 98.00 104 TYR A N 1
ATOM 797 C CA . TYR A 1 104 ? -8.326 -10.047 3.138 1.00 98.00 104 TYR A CA 1
ATOM 798 C C . TYR A 1 104 ? -8.888 -11.161 4.013 1.00 98.00 104 TYR A C 1
ATOM 800 O O . TYR A 1 104 ? -10.067 -11.478 3.881 1.00 98.00 104 TYR A O 1
ATOM 808 N N . TYR A 1 105 ? -8.108 -11.730 4.937 1.00 98.00 105 TYR A N 1
ATOM 809 C CA . TYR A 1 105 ? -8.644 -12.690 5.903 1.00 98.00 105 TYR A CA 1
ATOM 810 C C . TYR A 1 105 ? -9.779 -12.066 6.730 1.00 98.00 105 TYR A C 1
ATOM 812 O O . TYR A 1 105 ? -10.897 -12.586 6.739 1.00 98.00 105 TYR A O 1
ATOM 820 N N . TYR A 1 106 ? -9.532 -10.914 7.366 1.00 97.81 106 TYR A N 1
ATOM 821 C CA . TYR A 1 106 ? -10.553 -10.223 8.161 1.00 97.81 106 TYR A CA 1
ATOM 822 C C . TYR A 1 106 ? -11.708 -9.689 7.306 1.00 97.81 106 TYR A C 1
ATOM 824 O O . TYR A 1 106 ? -12.862 -9.738 7.744 1.00 97.81 106 TYR A O 1
ATOM 832 N N . GLY A 1 107 ? -11.417 -9.227 6.089 1.00 96.00 107 GLY A N 1
ATOM 833 C CA . GLY A 1 107 ? -12.409 -8.794 5.111 1.00 96.00 107 GLY A CA 1
ATOM 834 C C . GLY A 1 107 ? -13.356 -9.927 4.729 1.00 96.00 107 GLY A C 1
ATOM 835 O O . GLY A 1 107 ? -14.569 -9.802 4.897 1.00 96.00 107 GLY A O 1
ATOM 836 N N . GLN A 1 108 ? -12.813 -11.076 4.325 1.00 95.62 108 GLN A N 1
ATOM 837 C CA . GLN A 1 108 ? -13.576 -12.233 3.862 1.00 95.62 108 GLN A CA 1
ATOM 838 C C . GLN A 1 108 ? -14.479 -12.809 4.955 1.00 95.62 108 GLN A C 1
ATOM 840 O O . GLN A 1 108 ? -15.673 -13.005 4.720 1.00 95.62 108 GLN A O 1
ATOM 845 N N . ILE A 1 109 ? -13.950 -13.049 6.162 1.00 96.31 109 ILE A N 1
ATOM 846 C CA . ILE A 1 109 ? -14.748 -13.646 7.249 1.00 96.31 109 ILE A CA 1
ATOM 847 C C . ILE A 1 109 ? -15.877 -12.715 7.728 1.00 96.31 109 ILE A C 1
ATOM 849 O O . ILE A 1 109 ? -16.858 -13.184 8.303 1.00 96.31 109 ILE A O 1
ATOM 853 N N . ASN A 1 110 ? -15.775 -11.406 7.465 1.00 94.19 110 ASN A N 1
ATOM 854 C CA . ASN A 1 110 ? -16.793 -10.415 7.820 1.00 94.19 110 ASN A CA 1
ATOM 855 C C . ASN A 1 110 ? -17.635 -9.919 6.626 1.00 94.19 110 ASN A C 1
ATOM 857 O O . ASN A 1 110 ? -18.632 -9.226 6.838 1.00 94.19 110 ASN A O 1
ATOM 861 N N . GLY A 1 111 ? -17.284 -10.264 5.383 1.00 92.44 111 GLY A N 1
ATOM 862 C CA . GLY A 1 111 ? -17.915 -9.738 4.166 1.00 92.44 111 GLY A CA 1
ATOM 863 C C . GLY A 1 111 ? -17.684 -8.234 3.936 1.00 92.44 111 GLY A C 1
ATOM 864 O O . GLY A 1 111 ? -18.626 -7.526 3.548 1.00 92.44 111 GLY A O 1
ATOM 865 N N . LEU A 1 112 ? -16.471 -7.751 4.222 1.00 95.81 112 LEU A N 1
ATOM 866 C CA . LEU A 1 112 ? -16.027 -6.354 4.103 1.00 95.81 112 LEU A CA 1
ATOM 867 C C . LEU A 1 112 ? -15.065 -6.187 2.920 1.00 95.81 112 LEU A C 1
ATOM 869 O O . LEU A 1 112 ? -14.375 -7.139 2.567 1.00 95.81 112 LEU A O 1
ATOM 873 N N . LEU A 1 113 ? -15.007 -4.981 2.351 1.00 95.50 113 LEU A N 1
ATOM 874 C CA . LEU A 1 113 ? -14.034 -4.633 1.313 1.00 95.50 113 LEU A CA 1
ATOM 875 C C . LEU A 1 113 ? -12.711 -4.168 1.916 1.00 95.50 113 LEU A C 1
ATOM 877 O O . LEU A 1 113 ? -12.703 -3.325 2.820 1.00 95.50 113 LEU A O 1
ATOM 881 N N . VAL A 1 114 ? -11.603 -4.659 1.371 1.00 97.62 114 VAL A N 1
ATOM 882 C CA . VAL A 1 114 ? -10.262 -4.164 1.682 1.00 97.62 114 VAL A CA 1
ATOM 883 C C . VAL A 1 114 ? -10.093 -2.786 1.053 1.00 97.62 114 VAL A C 1
ATOM 885 O O . VAL A 1 114 ? -10.129 -2.630 -0.166 1.00 97.62 114 VAL A O 1
ATOM 888 N N . THR A 1 115 ? -9.938 -1.771 1.899 1.00 97.19 115 THR A N 1
ATOM 889 C CA . THR A 1 115 ? -9.870 -0.368 1.474 1.00 97.19 115 THR A CA 1
ATOM 890 C C . THR A 1 115 ? -8.425 0.109 1.485 1.00 97.19 115 THR A C 1
ATOM 892 O O . THR A 1 115 ? -7.788 0.154 2.539 1.00 97.19 115 THR A O 1
ATOM 895 N N . GLY A 1 116 ? -7.922 0.458 0.306 1.00 94.31 116 GLY A N 1
ATOM 896 C CA . GLY A 1 116 ? -6.574 0.955 0.092 1.00 94.31 116 GLY A CA 1
ATOM 897 C C . GLY A 1 116 ? -6.374 2.387 0.542 1.00 94.31 116 GLY A C 1
ATOM 898 O O . GLY A 1 116 ? -7.312 3.185 0.610 1.00 94.31 116 GLY A O 1
ATOM 899 N N . THR A 1 117 ? -5.120 2.691 0.858 1.00 94.44 117 THR A N 1
ATOM 900 C CA . THR A 1 117 ? -4.710 3.975 1.430 1.00 94.44 117 THR A CA 1
ATOM 901 C C . THR A 1 117 ? -3.720 4.726 0.561 1.00 94.44 117 THR A C 1
ATOM 903 O O . THR A 1 117 ? -3.254 5.771 0.989 1.00 94.44 117 THR A O 1
ATOM 906 N N . GLY A 1 118 ? -3.367 4.222 -0.617 1.00 87.69 118 GLY A N 1
ATOM 907 C CA . GLY A 1 118 ? -2.442 4.940 -1.474 1.00 87.69 118 GLY A CA 1
ATOM 908 C C . GLY A 1 118 ? -3.106 6.114 -2.183 1.00 87.69 118 GLY A C 1
ATOM 909 O O . GLY A 1 118 ? -4.285 6.085 -2.560 1.00 87.69 118 GLY A O 1
ATOM 910 N N . ASN A 1 119 ? -2.332 7.187 -2.295 1.00 84.00 119 ASN A N 1
ATOM 911 C CA . ASN A 1 119 ? -2.733 8.437 -2.927 1.00 84.00 119 ASN A CA 1
ATOM 912 C C . ASN A 1 119 ? -2.247 8.506 -4.387 1.00 84.00 119 ASN A C 1
ATOM 914 O O . ASN A 1 119 ? -1.563 7.607 -4.879 1.00 84.00 119 ASN A O 1
ATOM 918 N N . LYS A 1 120 ? -2.594 9.587 -5.094 1.00 74.06 120 LYS A N 1
ATOM 919 C CA . LYS A 1 120 ? -2.309 9.753 -6.528 1.00 74.06 120 LYS A CA 1
ATOM 920 C C . LYS A 1 120 ? -0.838 9.675 -6.877 1.00 74.06 120 LYS A C 1
ATOM 922 O O . LYS A 1 120 ? -0.509 9.212 -7.962 1.00 74.06 120 LYS A O 1
ATOM 927 N N . VAL A 1 121 ? 0.034 10.161 -5.999 1.00 63.69 121 VAL A N 1
ATOM 928 C CA . VAL A 1 121 ? 1.473 10.186 -6.266 1.00 63.69 121 VAL A CA 1
ATOM 929 C C . VAL A 1 121 ? 2.044 8.788 -6.063 1.00 63.69 121 VAL A C 1
ATOM 931 O O . VAL A 1 121 ? 2.647 8.255 -6.988 1.00 63.69 121 VAL A O 1
ATOM 934 N N . GLU A 1 122 ? 1.790 8.181 -4.904 1.00 63.25 122 GLU A N 1
ATOM 935 C CA . GLU A 1 122 ? 2.340 6.879 -4.506 1.00 63.25 122 GLU A CA 1
ATOM 936 C C . GLU A 1 122 ? 1.845 5.741 -5.411 1.00 63.25 122 GLU A C 1
ATOM 938 O O . GLU A 1 122 ? 2.630 5.169 -6.168 1.00 63.25 122 GLU A O 1
ATOM 943 N N . ASP A 1 123 ? 0.540 5.464 -5.420 1.00 58.28 123 ASP A N 1
ATOM 944 C CA . ASP A 1 123 ? -0.005 4.284 -6.103 1.00 58.28 123 ASP A CA 1
ATOM 945 C C . ASP A 1 123 ? -0.095 4.473 -7.624 1.00 58.28 123 ASP A C 1
ATOM 947 O O . ASP A 1 123 ? 0.171 3.553 -8.399 1.00 58.28 123 ASP A O 1
ATOM 951 N N . PHE A 1 124 ? -0.485 5.672 -8.068 1.00 55.34 124 PHE A N 1
ATOM 952 C CA . PHE A 1 124 ? -0.945 5.905 -9.446 1.00 55.34 124 PHE A CA 1
ATOM 953 C C . PHE A 1 124 ? -0.020 6.804 -10.280 1.00 55.34 124 PHE A C 1
ATOM 955 O O . PHE A 1 124 ? -0.195 6.907 -11.502 1.00 55.34 124 PHE A O 1
ATOM 962 N N . GLY A 1 125 ? 0.937 7.470 -9.631 1.00 47.25 125 GLY A N 1
ATOM 963 C CA . GLY A 1 125 ? 1.882 8.400 -10.239 1.00 47.25 125 GLY A CA 1
ATOM 964 C C . GLY A 1 125 ? 3.227 7.736 -10.485 1.00 47.25 125 GLY A C 1
ATOM 965 O O . GLY A 1 125 ? 3.641 7.615 -11.633 1.00 47.25 125 GLY A O 1
ATOM 966 N N . VAL A 1 126 ? 3.875 7.269 -9.413 1.00 53.69 126 VAL A N 1
ATOM 967 C CA . VAL A 1 126 ? 5.212 6.649 -9.464 1.00 53.69 126 VAL A CA 1
ATOM 968 C C . VAL A 1 126 ? 5.203 5.127 -9.279 1.00 53.69 126 VAL A C 1
ATOM 970 O O . VAL A 1 126 ? 6.221 4.479 -9.509 1.00 53.69 126 VAL A O 1
ATOM 973 N N . GLY A 1 127 ? 4.069 4.533 -8.888 1.00 58.44 127 GLY A N 1
ATOM 974 C CA . GLY A 1 127 ? 3.981 3.096 -8.607 1.00 58.44 127 GLY A CA 1
ATOM 975 C C . GLY A 1 127 ? 4.777 2.676 -7.365 1.00 58.44 127 GLY A C 1
ATOM 976 O O . GLY A 1 127 ? 5.307 1.568 -7.317 1.00 58.44 127 GLY A O 1
ATOM 977 N N . PHE A 1 128 ? 4.881 3.568 -6.378 1.00 65.25 128 PHE A N 1
ATOM 978 C CA . PHE A 1 128 ? 5.548 3.361 -5.094 1.00 65.25 128 PHE A CA 1
ATOM 979 C C . PHE A 1 128 ? 4.644 2.567 -4.143 1.00 65.25 128 PHE A C 1
ATOM 981 O O . PHE A 1 128 ? 4.143 3.084 -3.151 1.00 65.25 128 PHE A O 1
ATOM 988 N N . PHE A 1 129 ? 4.413 1.301 -4.479 1.00 70.25 129 PHE A N 1
ATOM 989 C CA . PHE A 1 129 ? 3.659 0.361 -3.655 1.00 70.25 129 PHE A CA 1
ATOM 990 C C . PHE A 1 129 ? 4.146 -1.066 -3.901 1.00 70.25 129 PHE A C 1
ATOM 992 O O . PHE A 1 129 ? 4.683 -1.404 -4.960 1.00 70.25 129 PHE A O 1
ATOM 999 N N . THR A 1 130 ? 3.913 -1.964 -2.949 1.00 78.19 130 THR A N 1
ATOM 1000 C CA . THR A 1 130 ? 4.149 -3.387 -3.182 1.00 78.19 130 THR A CA 1
ATOM 1001 C C . THR A 1 130 ? 2.976 -3.985 -3.950 1.00 78.19 130 THR A C 1
ATOM 1003 O O . THR A 1 130 ? 1.852 -4.064 -3.443 1.00 78.19 130 THR A O 1
ATOM 1006 N N . LYS A 1 131 ? 3.223 -4.515 -5.155 1.00 78.25 131 LYS A N 1
ATOM 1007 C CA . LYS A 1 131 ? 2.203 -5.280 -5.892 1.00 78.25 131 LYS A CA 1
ATOM 1008 C C . LYS A 1 131 ? 1.734 -6.487 -5.074 1.00 78.25 131 LYS A C 1
ATOM 1010 O O . LYS A 1 131 ? 2.549 -7.295 -4.609 1.00 78.25 131 LYS A O 1
ATOM 1015 N N . TYR A 1 132 ? 0.412 -6.601 -4.929 1.00 85.06 132 TYR A N 1
ATOM 1016 C CA . TYR A 1 132 ? -0.249 -7.560 -4.035 1.00 85.06 132 TYR A CA 1
ATOM 1017 C C . TYR A 1 132 ? 0.170 -7.417 -2.558 1.00 85.06 132 TYR A C 1
ATOM 1019 O O . TYR A 1 132 ? 0.069 -8.361 -1.784 1.00 85.06 132 TYR A O 1
ATOM 1027 N N . GLY A 1 133 ? 0.675 -6.249 -2.173 1.00 90.19 133 GLY A N 1
ATOM 1028 C CA . GLY A 1 133 ? 0.832 -5.802 -0.797 1.00 90.19 133 GLY A CA 1
ATOM 1029 C C . GLY A 1 133 ? -0.184 -4.702 -0.518 1.00 90.19 133 GLY A C 1
ATOM 1030 O O . GLY A 1 133 ? -1.384 -4.917 -0.649 1.00 90.19 133 GLY A O 1
ATOM 1031 N N . ASP A 1 134 ? 0.298 -3.514 -0.190 1.00 87.19 134 ASP A N 1
ATOM 1032 C CA . ASP A 1 134 ? -0.496 -2.303 0.023 1.00 87.19 134 ASP A CA 1
ATOM 1033 C C . ASP A 1 134 ? -1.333 -1.883 -1.199 1.00 87.19 134 ASP A C 1
ATOM 1035 O O . ASP A 1 134 ? -2.460 -1.430 -1.016 1.00 87.19 134 ASP A O 1
ATOM 1039 N N . GLY A 1 135 ? -0.878 -2.163 -2.428 1.00 84.31 135 GLY A N 1
ATOM 1040 C CA . GLY A 1 135 ? -1.690 -1.970 -3.641 1.00 84.31 135 GLY A CA 1
ATOM 1041 C C . GLY A 1 135 ? -2.680 -3.106 -3.953 1.00 84.31 135 GLY A C 1
ATOM 1042 O O . GLY A 1 135 ? -3.379 -3.066 -4.962 1.00 84.31 135 GLY A O 1
ATOM 1043 N N . GLY A 1 136 ? -2.726 -4.169 -3.143 1.00 87.75 136 GLY A N 1
ATOM 1044 C CA . GLY A 1 136 ? -3.682 -5.270 -3.295 1.00 87.75 136 GLY A CA 1
ATOM 1045 C C . GLY A 1 136 ? -4.979 -4.979 -2.547 1.00 87.75 136 GLY A C 1
ATOM 1046 O O . GLY A 1 136 ? -5.125 -5.409 -1.408 1.00 87.75 136 GLY A O 1
ATOM 1047 N N . VAL A 1 137 ? -5.912 -4.249 -3.158 1.00 92.00 137 VAL A N 1
ATOM 1048 C CA . VAL A 1 137 ? -7.111 -3.709 -2.482 1.00 92.00 137 VAL A CA 1
ATOM 1049 C C . VAL A 1 137 ? -8.348 -3.785 -3.382 1.00 92.00 137 VAL A C 1
ATOM 1051 O O . VAL A 1 137 ? -8.215 -3.889 -4.599 1.00 92.00 137 VAL A O 1
ATOM 1054 N N . ASP A 1 138 ? -9.547 -3.723 -2.794 1.00 89.44 138 ASP A N 1
ATOM 1055 C CA . ASP A 1 138 ? -10.812 -3.726 -3.547 1.00 89.44 138 ASP A CA 1
ATOM 1056 C C . ASP A 1 138 ? -11.193 -2.318 -4.037 1.00 89.44 138 ASP A C 1
ATOM 1058 O O . ASP A 1 138 ? -11.770 -2.161 -5.113 1.00 89.44 138 ASP A O 1
ATOM 1062 N N . ILE A 1 139 ? -10.905 -1.288 -3.229 1.00 91.25 139 ILE A N 1
ATOM 1063 C CA . ILE A 1 139 ? -11.216 0.124 -3.511 1.00 91.25 139 ILE A CA 1
ATOM 1064 C C . ILE A 1 139 ? -10.123 1.052 -2.965 1.00 91.25 139 ILE A C 1
ATOM 1066 O O . ILE A 1 139 ? -9.553 0.767 -1.915 1.00 91.25 139 ILE A O 1
ATOM 1070 N N . SER A 1 140 ? -9.904 2.203 -3.611 1.00 92.69 140 SER A N 1
ATOM 1071 C CA . SER A 1 140 ? -8.917 3.217 -3.192 1.00 92.69 140 SER A CA 1
ATOM 1072 C C . SER A 1 140 ? -9.553 4.617 -3.134 1.00 92.69 140 SER A C 1
ATOM 1074 O O . SER A 1 140 ? -9.543 5.339 -4.132 1.00 92.69 140 SER A O 1
ATOM 1076 N N . PRO A 1 141 ? -10.135 5.030 -1.989 1.00 92.44 141 PRO A N 1
ATOM 1077 C CA . PRO A 1 141 ? -10.938 6.258 -1.893 1.00 92.44 141 PRO A CA 1
ATOM 1078 C C . PRO A 1 141 ? -10.176 7.566 -2.133 1.00 92.44 141 PRO A C 1
ATOM 1080 O O . PRO A 1 141 ? -10.796 8.580 -2.439 1.00 92.44 141 PRO A O 1
ATOM 1083 N N . ILE A 1 142 ? -8.853 7.555 -1.965 1.00 93.31 142 ILE A N 1
ATOM 1084 C CA . ILE A 1 142 ? -7.985 8.735 -2.101 1.00 93.31 142 ILE A CA 1
ATOM 1085 C C . ILE A 1 142 ? -6.992 8.613 -3.266 1.00 93.31 142 ILE A C 1
ATOM 1087 O O . ILE A 1 142 ? -6.064 9.409 -3.365 1.00 93.31 142 ILE A O 1
ATOM 1091 N N . ALA A 1 143 ? -7.219 7.654 -4.169 1.00 87.44 143 ALA A N 1
ATOM 1092 C CA . ALA A 1 143 ? -6.366 7.371 -5.324 1.00 87.44 143 ALA A CA 1
ATOM 1093 C C . ALA A 1 143 ? -6.122 8.573 -6.246 1.00 87.44 143 ALA A C 1
ATOM 1095 O O . ALA A 1 143 ? -5.112 8.613 -6.936 1.00 87.44 143 ALA A O 1
ATOM 1096 N N . ASP A 1 144 ? -7.043 9.538 -6.286 1.00 85.00 144 ASP A N 1
ATOM 1097 C CA . ASP A 1 144 ? -6.934 10.720 -7.151 1.00 85.00 144 ASP A CA 1
ATOM 1098 C C . ASP A 1 144 ? -6.517 11.992 -6.393 1.00 85.00 144 ASP A C 1
ATOM 1100 O O . ASP A 1 144 ? -6.462 13.071 -6.977 1.00 85.00 144 ASP A O 1
ATOM 1104 N N . LEU A 1 145 ? -6.189 11.877 -5.101 1.00 80.38 145 LEU A N 1
ATOM 1105 C CA . LEU A 1 145 ? -5.714 13.002 -4.297 1.00 80.38 145 LEU A CA 1
ATOM 1106 C C . LEU A 1 145 ? -4.190 13.099 -4.338 1.00 80.38 145 LEU A C 1
ATOM 1108 O O . LEU A 1 145 ? -3.484 12.126 -4.074 1.00 80.38 145 LEU A O 1
ATOM 1112 N N . LEU A 1 146 ? -3.671 14.294 -4.602 1.00 82.31 146 LEU A N 1
ATOM 1113 C CA . LEU A 1 146 ? -2.276 14.634 -4.343 1.00 82.31 146 LEU A CA 1
ATOM 1114 C C . LEU A 1 146 ? -1.996 14.588 -2.837 1.00 82.31 146 LEU A C 1
ATOM 1116 O O . LEU A 1 146 ? -2.882 14.821 -2.012 1.00 82.31 146 LEU A O 1
ATOM 1120 N N . LYS A 1 147 ? -0.731 14.380 -2.451 1.00 81.25 147 LYS A N 1
ATOM 1121 C CA . LYS A 1 147 ? -0.348 14.330 -1.030 1.00 81.25 147 LYS A CA 1
ATOM 1122 C C . LYS A 1 147 ? -0.770 15.590 -0.265 1.00 81.25 147 LYS A C 1
ATOM 1124 O O . LYS A 1 147 ? -1.283 15.506 0.847 1.00 81.25 147 LYS A O 1
ATOM 1129 N N . SER A 1 148 ? -0.616 16.763 -0.878 1.00 83.62 148 SER A N 1
ATOM 1130 C CA . SER A 1 148 ? -1.056 18.044 -0.311 1.00 83.62 148 SER A CA 1
ATOM 1131 C C . SER A 1 148 ? -2.567 18.095 -0.050 1.00 83.62 148 SER A C 1
ATOM 1133 O O . SER A 1 148 ? -2.992 18.671 0.950 1.00 83.62 148 SER A O 1
ATOM 1135 N N . GLU A 1 149 ? -3.374 17.470 -0.906 1.00 88.44 149 GLU A N 1
ATOM 1136 C CA . GLU A 1 149 ? -4.827 17.374 -0.753 1.00 88.44 149 GLU A CA 1
ATOM 1137 C C . GLU A 1 149 ? -5.198 16.384 0.356 1.00 88.44 149 GLU A C 1
ATOM 1139 O O . GLU A 1 149 ? -6.084 16.679 1.156 1.00 88.44 149 GLU A O 1
ATOM 1144 N N . VAL A 1 150 ? -4.465 15.272 0.500 1.00 92.31 150 VAL A N 1
ATOM 1145 C CA . VAL A 1 150 ? -4.625 14.350 1.642 1.00 92.31 150 VAL A CA 1
ATOM 1146 C C . VAL A 1 150 ? -4.425 15.089 2.970 1.00 92.31 150 VAL A C 1
ATOM 1148 O O . VAL A 1 150 ? -5.240 14.940 3.879 1.00 92.31 150 VAL A O 1
ATOM 1151 N N . TYR A 1 151 ? -3.405 15.949 3.082 1.00 90.00 151 TYR A N 1
ATOM 1152 C CA . TYR A 1 151 ? -3.199 16.778 4.279 1.00 90.00 151 TYR A CA 1
ATOM 1153 C C . TYR A 1 151 ? -4.340 17.778 4.525 1.00 90.00 151 TYR A C 1
ATOM 1155 O O . TYR A 1 151 ? -4.724 18.000 5.675 1.00 90.00 151 TYR A O 1
ATOM 1163 N N . GLN A 1 152 ? -4.912 18.370 3.472 1.00 94.00 152 GLN A N 1
ATOM 1164 C CA . GLN A 1 152 ? -6.074 19.257 3.608 1.00 94.00 152 GLN A CA 1
ATOM 1165 C C . GLN A 1 152 ? -7.299 18.497 4.122 1.00 94.00 152 GLN A C 1
ATOM 1167 O O . GLN A 1 152 ? -7.951 18.949 5.065 1.00 94.00 152 GLN A O 1
ATOM 1172 N N . VAL A 1 153 ? -7.568 17.314 3.563 1.00 96.44 153 VAL A N 1
ATOM 1173 C CA . VAL A 1 153 ? -8.647 16.432 4.021 1.00 96.44 153 VAL A CA 1
ATOM 1174 C C . VAL A 1 153 ? -8.410 16.002 5.468 1.00 96.44 153 VAL A C 1
ATOM 1176 O O . VAL A 1 153 ? -9.330 16.061 6.277 1.00 96.44 153 VAL A O 1
ATOM 1179 N N . ALA A 1 154 ? -7.182 15.634 5.838 1.00 96.56 154 ALA A N 1
ATOM 1180 C CA . ALA A 1 154 ? -6.850 15.254 7.208 1.00 96.56 154 ALA A CA 1
ATOM 1181 C C . ALA A 1 154 ? -7.116 16.378 8.219 1.00 96.56 154 ALA A C 1
ATOM 1183 O O . ALA A 1 154 ? -7.613 16.120 9.318 1.00 96.56 154 ALA A O 1
ATOM 1184 N N . LYS A 1 155 ? -6.822 17.627 7.839 1.00 95.81 155 LYS A N 1
ATOM 1185 C CA . LYS A 1 155 ? -7.108 18.804 8.661 1.00 95.81 155 LYS A CA 1
ATOM 1186 C C . LYS A 1 155 ? -8.611 18.996 8.867 1.00 95.81 155 LYS A C 1
ATOM 1188 O O . LYS A 1 155 ? -9.035 19.225 9.997 1.00 95.81 155 LYS A O 1
ATOM 1193 N N . GLU A 1 156 ? -9.406 18.867 7.807 1.00 97.62 156 GLU A N 1
ATOM 1194 C CA . GLU A 1 156 ? -10.871 18.978 7.878 1.00 97.62 156 GLU A CA 1
ATOM 1195 C C . GLU A 1 156 ? -11.495 17.832 8.690 1.00 97.62 156 GLU A C 1
ATOM 1197 O O . GLU A 1 156 ? -12.418 18.034 9.476 1.00 97.62 156 GLU A O 1
ATOM 1202 N N . LEU A 1 157 ? -10.938 16.624 8.569 1.00 97.12 157 LEU A N 1
ATOM 1203 C CA . LEU A 1 157 ? -11.326 15.455 9.360 1.00 97.12 157 LEU A CA 1
ATOM 1204 C C . LEU A 1 157 ? -10.842 15.510 10.817 1.00 97.12 157 LEU A C 1
ATOM 1206 O O . LEU A 1 157 ? -11.179 14.608 11.582 1.00 97.12 157 LEU A O 1
ATOM 1210 N N . GLN A 1 158 ? -10.088 16.545 11.203 1.00 96.25 158 GLN A N 1
ATOM 1211 C CA . GLN A 1 158 ? -9.536 16.728 12.547 1.00 96.25 158 GLN A CA 1
ATOM 1212 C C . GLN A 1 158 ? -8.677 15.541 13.016 1.00 96.25 158 GLN A C 1
ATOM 1214 O O . GLN A 1 158 ? -8.705 15.164 14.187 1.00 96.25 158 GLN A O 1
ATOM 1219 N N . ILE A 1 159 ? -7.897 14.953 12.101 1.00 96.69 159 ILE A N 1
ATOM 1220 C CA . ILE A 1 159 ? -6.919 13.905 12.430 1.00 96.69 159 ILE A CA 1
ATOM 1221 C C . ILE A 1 159 ? -5.909 14.442 13.458 1.00 96.69 159 ILE A C 1
ATOM 1223 O O . ILE A 1 159 ? -5.561 15.621 13.429 1.00 96.69 159 ILE A O 1
ATOM 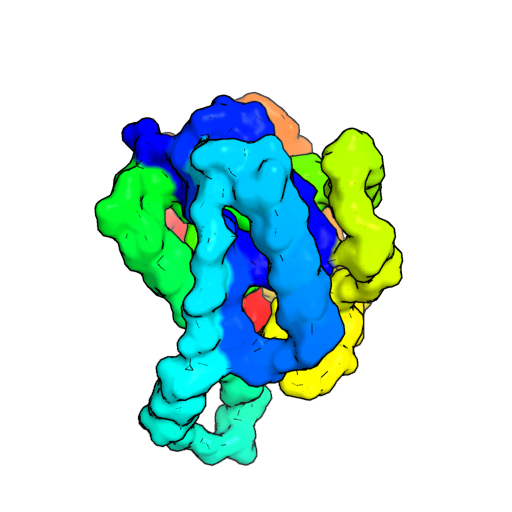1227 N N . ALA A 1 160 ? -5.417 13.598 14.367 1.00 94.06 160 ALA A N 1
ATOM 1228 C CA . ALA A 1 160 ? -4.501 14.016 15.429 1.00 94.06 160 ALA A CA 1
ATOM 1229 C C . ALA A 1 160 ? -3.250 14.743 14.892 1.00 94.06 160 ALA A C 1
ATOM 1231 O O . ALA A 1 160 ? -2.661 14.346 13.881 1.00 94.06 160 ALA A O 1
ATOM 1232 N N . GLU A 1 161 ? -2.804 15.798 15.587 1.00 94.06 161 GLU A N 1
ATOM 1233 C CA . GLU A 1 161 ? -1.607 16.555 15.186 1.00 94.06 161 GLU A CA 1
ATOM 1234 C C . GLU A 1 161 ? -0.342 15.688 15.158 1.00 94.06 161 GLU A C 1
ATOM 1236 O O . GLU A 1 161 ? 0.542 15.931 14.337 1.00 94.06 161 GLU A O 1
ATOM 1241 N N . SER A 1 162 ? -0.264 14.677 16.030 1.00 93.94 162 SER A N 1
ATOM 1242 C CA . SER A 1 162 ? 0.822 13.691 16.069 1.00 93.94 162 SER A CA 1
ATOM 1243 C C . SER A 1 162 ? 0.990 12.974 14.725 1.00 93.94 162 SER A C 1
ATOM 1245 O O . SER A 1 162 ? 2.114 12.706 14.313 1.00 93.94 162 SER A O 1
ATOM 1247 N N . ILE A 1 163 ? -0.113 12.715 14.018 1.00 93.12 163 ILE A N 1
ATOM 1248 C CA . ILE A 1 163 ? -0.143 12.074 12.700 1.00 93.12 163 ILE A CA 1
ATOM 1249 C C . ILE A 1 163 ? 0.099 13.110 11.599 1.00 93.12 163 ILE A C 1
ATOM 1251 O O . ILE A 1 163 ? 0.891 12.860 10.696 1.00 93.12 163 ILE A O 1
ATOM 1255 N N . GLN A 1 164 ? -0.527 14.290 11.685 1.00 89.62 164 GLN A N 1
ATOM 1256 C CA . GLN A 1 164 ? -0.364 15.352 10.680 1.00 89.62 164 GLN A CA 1
ATOM 1257 C C . GLN A 1 164 ? 1.075 15.883 10.586 1.00 89.62 164 GLN A C 1
ATOM 1259 O O . GLN A 1 164 ? 1.520 16.254 9.505 1.00 89.62 164 GLN A O 1
ATOM 1264 N N . LYS A 1 165 ? 1.802 15.954 11.707 1.00 88.00 165 LYS A N 1
ATOM 1265 C CA . LYS A 1 165 ? 3.175 16.492 11.761 1.00 88.00 165 LYS A CA 1
ATOM 1266 C C . LYS A 1 165 ? 4.254 15.432 11.561 1.00 88.00 165 LYS A C 1
ATOM 1268 O O . LYS A 1 165 ? 5.431 15.780 11.484 1.00 88.00 165 LYS A O 1
ATOM 1273 N N . ALA A 1 166 ? 3.884 14.157 11.537 1.00 84.38 166 ALA A N 1
ATOM 1274 C CA . ALA A 1 166 ? 4.855 13.102 11.351 1.00 84.38 166 ALA A CA 1
ATOM 1275 C C . ALA A 1 166 ? 5.415 13.111 9.927 1.00 84.38 166 ALA A C 1
ATOM 1277 O O . ALA A 1 166 ? 4.700 13.386 8.962 1.00 84.38 166 ALA A O 1
ATOM 1278 N N . MET A 1 167 ? 6.698 12.770 9.807 1.00 75.12 167 MET A N 1
ATOM 1279 C CA . MET A 1 167 ? 7.315 12.576 8.500 1.00 75.12 167 MET A CA 1
ATOM 1280 C C . MET A 1 167 ? 6.658 11.377 7.795 1.00 75.12 167 MET A C 1
ATOM 1282 O O . MET A 1 167 ? 6.438 10.352 8.453 1.00 75.12 167 MET A O 1
ATOM 1286 N N . PRO A 1 168 ? 6.339 11.486 6.492 1.00 67.19 168 PRO A N 1
ATOM 1287 C CA . PRO A 1 168 ? 5.964 10.341 5.671 1.00 67.19 168 PRO A CA 1
ATOM 1288 C C . PRO A 1 168 ? 7.060 9.272 5.701 1.00 67.19 168 PRO A C 1
ATOM 1290 O O . PRO A 1 168 ? 8.242 9.582 5.552 1.00 67.19 168 PRO A O 1
ATOM 1293 N N . THR A 1 169 ? 6.656 8.029 5.956 1.00 64.62 169 THR A N 1
ATOM 1294 C CA . THR A 1 169 ? 7.531 6.854 5.952 1.00 64.62 169 THR A CA 1
ATOM 1295 C C . THR A 1 169 ? 6.732 5.646 5.476 1.00 64.62 169 THR A C 1
ATOM 1297 O O . THR A 1 169 ? 5.625 5.429 5.976 1.00 64.62 169 THR A O 1
ATOM 1300 N N . ASP A 1 170 ? 7.312 4.804 4.627 1.00 57.88 170 ASP A N 1
ATOM 1301 C CA . ASP A 1 170 ? 6.718 3.527 4.198 1.00 57.88 170 ASP A CA 1
ATOM 1302 C C . ASP A 1 170 ? 6.645 2.457 5.316 1.00 57.88 170 ASP A C 1
ATOM 1304 O O . ASP A 1 170 ? 5.840 1.525 5.271 1.00 57.88 170 ASP A O 1
ATOM 1308 N N . GLY A 1 171 ? 7.482 2.585 6.353 1.00 58.03 171 GLY A N 1
ATOM 1309 C CA . GLY A 1 171 ? 7.535 1.672 7.494 1.00 58.03 171 GLY A CA 1
ATOM 1310 C C . GLY A 1 171 ? 7.921 0.233 7.124 1.00 58.03 171 GLY A C 1
ATOM 1311 O O . GLY A 1 171 ? 7.581 -0.689 7.874 1.00 58.03 171 GLY A O 1
ATOM 1312 N N . LEU A 1 172 ? 8.579 0.024 5.976 1.00 55.88 172 LEU A N 1
ATOM 1313 C CA . LEU A 1 172 ? 8.973 -1.303 5.487 1.00 55.88 172 LEU A CA 1
ATOM 1314 C C . LEU A 1 172 ? 10.396 -1.695 5.901 1.00 55.88 172 LEU A C 1
ATOM 1316 O O . LEU A 1 172 ? 10.697 -2.890 5.949 1.00 55.88 172 LEU A O 1
ATOM 1320 N N . TRP A 1 173 ? 11.235 -0.726 6.271 1.00 52.94 173 TRP A N 1
ATOM 1321 C CA . TRP A 1 173 ? 12.650 -0.918 6.604 1.00 52.94 173 TRP A CA 1
ATOM 1322 C C . TRP A 1 173 ? 12.942 -0.736 8.095 1.00 52.94 173 TRP A C 1
ATOM 1324 O O . TRP A 1 173 ? 12.279 0.028 8.792 1.00 52.94 173 TRP A O 1
ATOM 1334 N N . ASP A 1 174 ? 13.992 -1.404 8.577 1.00 45.97 174 ASP A N 1
ATOM 1335 C CA . ASP A 1 174 ? 14.411 -1.334 9.985 1.00 45.97 174 ASP A CA 1
ATOM 1336 C C . ASP A 1 174 ? 15.131 -0.000 10.323 1.00 45.97 174 ASP A C 1
ATOM 1338 O O . ASP A 1 174 ? 15.255 0.375 11.491 1.00 45.97 174 ASP A O 1
ATOM 1342 N N . VAL A 1 175 ? 15.564 0.761 9.307 1.00 46.72 175 VAL A N 1
ATOM 1343 C CA . VAL A 1 175 ? 16.178 2.098 9.427 1.00 46.72 175 VAL A CA 1
ATOM 1344 C C . VAL A 1 175 ? 15.290 3.118 8.716 1.00 46.72 175 VAL A C 1
ATOM 1346 O O . VAL A 1 175 ? 14.851 2.848 7.599 1.00 46.72 175 VAL A O 1
ATOM 1349 N N . ASP A 1 176 ? 15.053 4.288 9.330 1.00 44.56 176 ASP A N 1
ATOM 1350 C CA . ASP A 1 176 ? 14.259 5.339 8.676 1.00 44.56 176 ASP A CA 1
ATOM 1351 C C . ASP A 1 176 ? 14.991 5.816 7.429 1.00 44.56 176 ASP A C 1
ATOM 1353 O O . ASP A 1 176 ? 16.156 6.219 7.482 1.00 44.56 176 ASP A O 1
ATOM 1357 N N . ARG A 1 177 ? 14.280 5.792 6.314 1.00 53.81 177 ARG A N 1
ATOM 1358 C CA . ARG A 1 177 ? 14.656 6.467 5.083 1.00 53.81 177 ARG A CA 1
ATOM 1359 C C . ARG A 1 177 ? 13.418 7.209 4.620 1.00 53.81 177 ARG A C 1
ATOM 1361 O O . ARG A 1 177 ? 12.340 6.612 4.623 1.00 53.81 177 ARG A O 1
ATOM 1368 N N . THR A 1 178 ? 13.562 8.482 4.269 1.00 53.59 178 THR A N 1
ATOM 1369 C CA . THR A 1 178 ? 12.466 9.204 3.615 1.00 53.59 178 THR A CA 1
ATOM 1370 C C . THR A 1 178 ? 12.130 8.508 2.299 1.00 53.59 178 THR A C 1
ATOM 1372 O O . THR A 1 178 ? 12.992 7.834 1.731 1.00 53.59 178 THR A O 1
ATOM 1375 N N . ASP A 1 179 ? 10.903 8.651 1.804 1.00 51.91 179 ASP A N 1
ATOM 1376 C CA . ASP A 1 179 ? 10.513 8.026 0.537 1.00 51.91 179 ASP A CA 1
ATOM 1377 C C . ASP A 1 179 ? 11.508 8.422 -0.581 1.00 51.91 179 ASP A C 1
ATOM 1379 O O . ASP A 1 179 ? 11.975 7.568 -1.326 1.00 51.91 179 ASP A O 1
ATOM 1383 N N . GLU A 1 180 ? 11.986 9.672 -0.611 1.00 51.03 180 GLU A N 1
ATOM 1384 C CA . GLU A 1 180 ? 13.029 10.142 -1.544 1.00 51.03 180 GLU A CA 1
ATOM 1385 C C . GLU A 1 180 ? 14.390 9.442 -1.343 1.00 51.03 180 GLU A C 1
ATOM 1387 O O . GLU A 1 180 ? 15.024 9.013 -2.312 1.00 51.03 180 GLU A O 1
ATOM 1392 N N . ASP A 1 181 ? 14.824 9.222 -0.096 1.00 54.38 181 ASP A N 1
ATOM 1393 C CA . ASP A 1 181 ? 16.055 8.474 0.212 1.00 54.38 181 ASP A CA 1
ATOM 1394 C C . ASP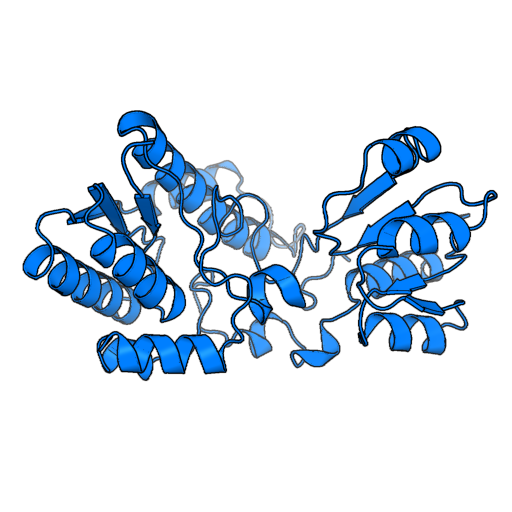 A 1 181 ? 15.976 6.997 -0.205 1.00 54.38 181 ASP A C 1
ATOM 1396 O O . ASP A 1 181 ? 17.002 6.362 -0.500 1.00 54.38 181 ASP A O 1
ATOM 1400 N N . GLN A 1 182 ? 14.777 6.413 -0.175 1.00 52.59 182 GLN A N 1
ATOM 1401 C CA . GLN A 1 182 ? 14.527 5.034 -0.595 1.00 52.59 182 GLN A CA 1
ATOM 1402 C C . GLN A 1 182 ? 14.457 4.904 -2.108 1.00 52.59 182 GLN A C 1
ATOM 1404 O O . GLN A 1 182 ? 14.992 3.950 -2.671 1.00 52.59 182 GLN A O 1
ATOM 1409 N N . MET A 1 183 ? 13.834 5.883 -2.746 1.00 50.41 183 MET A N 1
ATOM 1410 C CA . MET A 1 183 ? 13.664 5.963 -4.184 1.00 50.41 183 MET A CA 1
ATOM 1411 C C . MET A 1 183 ? 14.981 6.322 -4.893 1.00 50.41 183 MET A C 1
ATOM 1413 O O . MET A 1 183 ? 15.199 5.885 -6.021 1.00 50.41 183 MET A O 1
ATOM 1417 N N . GLY A 1 184 ? 15.913 6.999 -4.204 1.00 45.69 184 GLY A N 1
ATOM 1418 C CA . GLY A 1 184 ? 17.256 7.316 -4.712 1.00 45.69 184 GLY A CA 1
ATOM 1419 C C . GLY A 1 184 ? 17.281 8.430 -5.758 1.00 45.69 184 GLY A C 1
ATOM 1420 O O . GLY A 1 184 ? 18.333 8.687 -6.337 1.00 45.69 184 GLY A O 1
ATOM 1421 N N . ALA A 1 185 ? 16.133 9.063 -5.984 1.00 47.31 185 ALA A N 1
ATOM 1422 C CA . ALA A 1 185 ? 15.913 10.162 -6.902 1.00 47.31 185 ALA A CA 1
ATOM 1423 C C . ALA A 1 185 ? 14.699 10.969 -6.405 1.00 47.31 185 ALA A C 1
ATOM 1425 O O . ALA A 1 185 ? 13.856 10.448 -5.666 1.00 47.31 185 ALA A O 1
ATOM 1426 N N . SER A 1 186 ? 14.617 12.237 -6.788 1.00 47.28 186 SER A N 1
ATOM 1427 C CA . SER A 1 186 ? 13.453 13.090 -6.539 1.00 47.28 186 SER A CA 1
ATOM 1428 C C . SER A 1 186 ? 12.218 12.566 -7.283 1.00 47.28 186 SER A C 1
ATOM 1430 O O . SER A 1 186 ? 12.340 11.901 -8.309 1.00 47.28 186 SER A O 1
ATOM 1432 N N . TYR A 1 187 ? 11.010 12.872 -6.798 1.00 50.19 187 TYR A N 1
ATOM 1433 C CA . TYR A 1 187 ? 9.752 12.390 -7.397 1.00 50.19 187 TYR A CA 1
ATOM 1434 C C . TYR A 1 187 ? 9.641 12.534 -8.936 1.00 50.19 187 TYR A C 1
ATOM 1436 O O . TYR A 1 187 ? 9.139 11.602 -9.564 1.00 50.19 187 TYR A O 1
ATOM 1444 N N . PRO A 1 188 ? 10.126 13.618 -9.579 1.00 50.56 188 PRO A N 1
ATOM 1445 C CA . PRO A 1 188 ? 10.151 13.718 -11.042 1.00 50.56 188 PRO A CA 1
ATOM 1446 C C . PRO A 1 188 ? 11.085 12.715 -11.740 1.00 50.56 188 PRO A C 1
ATOM 1448 O O . PRO A 1 188 ? 10.833 12.344 -12.878 1.00 50.56 188 PRO A O 1
ATOM 1451 N N . GLU A 1 189 ? 12.156 12.266 -11.086 1.00 50.34 189 GLU A N 1
ATOM 1452 C CA . GLU A 1 189 ? 13.188 11.396 -11.674 1.00 50.34 189 GLU A CA 1
ATOM 1453 C C . GLU A 1 189 ? 12.797 9.903 -11.672 1.00 50.34 189 GLU A C 1
ATOM 1455 O O . GLU A 1 189 ? 13.407 9.093 -12.377 1.00 50.34 189 GLU A O 1
ATOM 1460 N N . LEU A 1 190 ? 11.775 9.528 -10.896 1.00 54.25 190 LEU A N 1
ATOM 1461 C CA . LEU A 1 190 ? 11.295 8.143 -10.738 1.00 54.25 190 LEU A CA 1
ATOM 1462 C C . LEU A 1 190 ? 10.343 7.693 -11.842 1.00 54.25 190 LEU A C 1
ATOM 1464 O O . LEU A 1 190 ? 10.107 6.497 -12.040 1.00 54.25 190 LEU A O 1
ATOM 1468 N N . ASP A 1 191 ? 9.812 8.662 -12.566 1.00 60.22 191 ASP A N 1
ATOM 1469 C CA . ASP A 1 191 ? 8.950 8.449 -13.704 1.00 60.22 191 ASP A CA 1
ATOM 1470 C C . ASP A 1 191 ? 9.761 7.898 -14.901 1.00 60.22 191 ASP A C 1
ATOM 1472 O O . ASP A 1 191 ? 10.923 8.248 -15.142 1.00 60.22 191 ASP A O 1
ATOM 1476 N N . GLY A 1 192 ? 9.179 6.937 -15.621 1.00 68.69 192 GLY A N 1
ATOM 1477 C CA . GLY A 1 192 ? 9.844 6.241 -16.727 1.00 68.69 192 GLY A CA 1
ATOM 1478 C C . GLY A 1 192 ? 10.988 5.290 -16.341 1.00 68.69 192 GLY A C 1
ATOM 1479 O O . GLY A 1 192 ? 11.756 4.885 -17.208 1.00 68.69 192 GLY A O 1
ATOM 1480 N N . THR A 1 193 ? 11.131 4.894 -15.075 1.00 72.38 193 THR A N 1
ATOM 1481 C CA . THR A 1 193 ? 12.220 3.990 -14.640 1.00 72.38 193 THR A CA 1
ATOM 1482 C C . THR A 1 193 ? 12.144 2.593 -15.259 1.00 72.38 193 THR A C 1
ATOM 1484 O O . THR A 1 193 ? 13.173 2.061 -15.659 1.00 72.38 193 THR A O 1
ATOM 1487 N N . ASN A 1 194 ? 10.942 2.042 -15.465 1.00 79.25 194 ASN A N 1
ATOM 1488 C CA . ASN A 1 194 ? 10.761 0.806 -16.241 1.00 79.25 194 ASN A CA 1
ATOM 1489 C C . ASN A 1 194 ? 11.298 0.938 -17.676 1.00 79.25 194 ASN A C 1
ATOM 1491 O O . ASN A 1 194 ? 11.924 0.013 -18.184 1.00 79.25 194 ASN A O 1
ATOM 1495 N N . L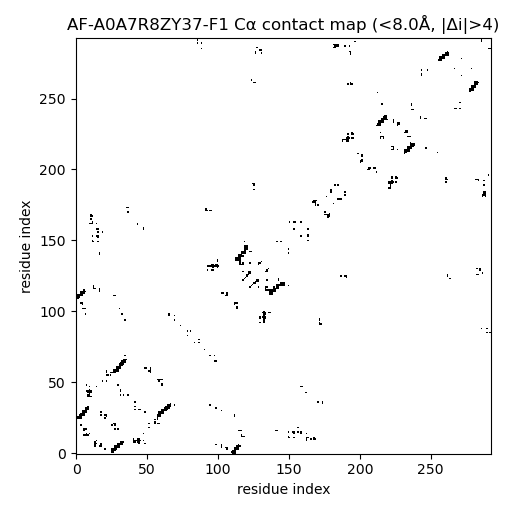EU A 1 195 ? 11.060 2.086 -18.323 1.00 87.12 195 LEU A N 1
ATOM 1496 C CA . LEU A 1 195 ? 11.585 2.362 -19.660 1.00 87.12 195 LEU A CA 1
ATOM 1497 C C . LEU A 1 195 ? 13.115 2.433 -19.628 1.00 87.12 195 LEU A C 1
ATOM 1499 O O . LEU A 1 195 ? 13.753 1.822 -20.477 1.00 87.12 195 LEU A O 1
ATOM 1503 N N . GLN A 1 196 ? 13.699 3.103 -18.626 1.00 84.44 196 GLN A N 1
ATOM 1504 C CA . GLN A 1 196 ? 15.154 3.147 -18.463 1.00 84.44 196 GLN A CA 1
ATOM 1505 C C . GLN A 1 196 ? 15.751 1.746 -18.334 1.00 84.44 196 GLN A C 1
ATOM 1507 O O . GLN A 1 196 ? 16.716 1.442 -19.017 1.00 84.44 196 GLN A O 1
ATOM 1512 N N . THR A 1 197 ? 15.157 0.871 -17.518 1.00 83.12 197 THR A N 1
ATOM 1513 C CA . THR A 1 197 ? 15.648 -0.506 -17.364 1.00 83.12 197 THR A CA 1
ATOM 1514 C C . THR A 1 197 ? 15.599 -1.282 -18.679 1.00 83.12 197 THR A C 1
ATOM 1516 O O . THR A 1 197 ? 16.529 -2.023 -18.978 1.00 83.12 197 THR A O 1
ATOM 1519 N N . ILE A 1 198 ? 14.549 -1.103 -19.489 1.00 89.06 198 ILE A N 1
ATOM 1520 C CA . ILE A 1 198 ? 14.467 -1.744 -20.810 1.00 89.06 198 ILE A CA 1
ATOM 1521 C C . ILE A 1 198 ? 15.555 -1.191 -21.741 1.00 89.06 198 ILE A C 1
ATOM 1523 O O . ILE A 1 198 ? 16.229 -1.972 -22.406 1.00 89.06 198 ILE A O 1
ATOM 1527 N N . ILE A 1 199 ? 15.753 0.131 -21.763 1.00 90.19 199 ILE A N 1
ATOM 1528 C CA . ILE A 1 199 ? 16.816 0.786 -22.541 1.00 90.19 199 ILE A CA 1
ATOM 1529 C C . ILE A 1 199 ? 18.190 0.243 -22.132 1.00 90.19 199 ILE A C 1
ATOM 1531 O O . ILE A 1 199 ? 18.972 -0.165 -22.989 1.00 90.19 199 ILE A O 1
ATOM 1535 N N . ASP A 1 200 ? 18.470 0.185 -20.831 1.00 87.50 200 ASP A N 1
ATOM 1536 C CA . ASP A 1 200 ? 19.743 -0.295 -20.296 1.00 87.50 200 ASP A CA 1
ATOM 1537 C C . ASP A 1 200 ? 19.971 -1.772 -20.643 1.00 87.50 200 ASP A C 1
ATOM 1539 O O . ASP A 1 200 ? 21.054 -2.126 -21.100 1.00 87.50 200 ASP A O 1
ATOM 1543 N N . ALA A 1 201 ? 18.950 -2.627 -20.516 1.00 87.75 201 ALA A N 1
ATOM 1544 C CA . ALA A 1 201 ? 19.036 -4.045 -20.869 1.00 87.75 201 ALA A CA 1
ATOM 1545 C C . ALA A 1 201 ? 19.285 -4.266 -22.375 1.00 87.75 201 ALA A C 1
ATOM 1547 O O . ALA A 1 201 ? 20.027 -5.174 -22.757 1.00 87.75 201 ALA A O 1
ATOM 1548 N N . ILE A 1 202 ? 18.707 -3.427 -23.242 1.00 92.31 202 ILE A N 1
ATOM 1549 C CA . ILE A 1 202 ? 19.000 -3.435 -24.685 1.00 92.31 202 ILE A CA 1
ATOM 1550 C C . ILE A 1 202 ? 20.450 -2.996 -24.925 1.00 92.31 202 ILE A C 1
ATOM 1552 O O . ILE A 1 202 ? 21.202 -3.699 -25.600 1.00 92.31 202 ILE A O 1
ATOM 1556 N N . ASN A 1 203 ? 20.875 -1.881 -24.324 1.00 90.44 203 ASN A N 1
ATOM 1557 C CA . ASN A 1 203 ? 22.228 -1.336 -24.475 1.00 90.44 203 ASN A CA 1
ATOM 1558 C C . ASN A 1 203 ? 23.315 -2.288 -23.946 1.00 90.44 203 ASN A C 1
ATOM 1560 O O . ASN A 1 203 ? 24.394 -2.388 -24.532 1.00 90.44 203 ASN A O 1
ATOM 1564 N N . ASN A 1 204 ? 23.022 -3.022 -22.872 1.00 91.50 204 ASN A N 1
ATOM 1565 C CA . ASN A 1 204 ? 23.896 -4.040 -22.288 1.00 91.50 204 ASN A CA 1
ATOM 1566 C C . ASN A 1 204 ? 23.822 -5.391 -23.016 1.00 91.50 204 ASN A C 1
ATOM 1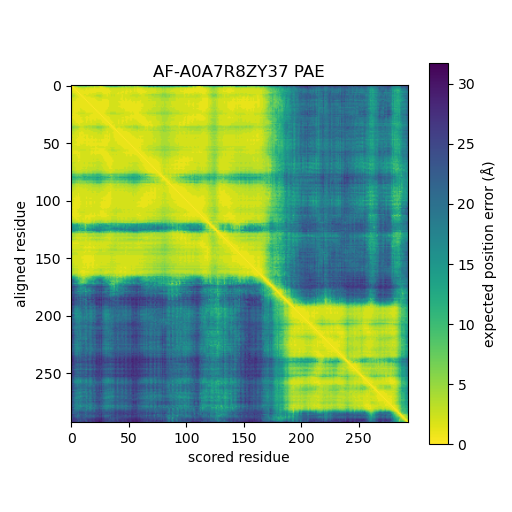568 O O . ASN A 1 204 ? 24.528 -6.328 -22.636 1.00 91.50 204 ASN A O 1
ATOM 1572 N N . ASN A 1 205 ? 23.002 -5.501 -24.068 1.00 90.69 205 ASN A N 1
ATOM 1573 C CA . ASN A 1 205 ? 22.796 -6.720 -24.846 1.00 90.69 205 ASN A CA 1
ATOM 1574 C C . ASN A 1 205 ? 22.249 -7.902 -24.008 1.00 90.69 205 ASN A C 1
ATOM 1576 O O . ASN A 1 205 ? 22.498 -9.069 -24.316 1.00 90.69 205 ASN A O 1
ATOM 1580 N N . GLU A 1 206 ? 21.499 -7.601 -22.946 1.00 91.06 206 GLU A N 1
ATOM 1581 C CA . GLU A 1 206 ? 20.731 -8.568 -22.146 1.00 91.06 206 GLU A CA 1
ATOM 1582 C C . GLU A 1 206 ? 19.418 -8.949 -22.846 1.00 91.06 206 GLU A C 1
ATOM 1584 O O . GLU A 1 206 ? 18.926 -10.069 -22.698 1.00 91.06 206 GLU A O 1
ATOM 1589 N N . LEU A 1 207 ? 18.885 -8.030 -23.657 1.00 88.56 207 LEU A N 1
ATOM 1590 C CA . LEU A 1 207 ? 17.764 -8.241 -24.570 1.00 88.56 207 LEU A CA 1
ATOM 1591 C C . LEU A 1 207 ? 18.252 -8.146 -26.027 1.00 88.56 207 LEU A C 1
ATOM 1593 O O . LEU A 1 207 ? 17.999 -7.137 -26.691 1.00 88.56 207 LEU A O 1
ATOM 1597 N N . PRO A 1 208 ? 18.981 -9.162 -26.534 1.00 82.44 208 PRO A N 1
ATOM 1598 C CA . PRO A 1 208 ? 19.412 -9.163 -27.925 1.00 82.44 208 PRO A CA 1
ATOM 1599 C C . PRO A 1 208 ? 18.185 -9.197 -28.846 1.00 82.44 208 PRO A C 1
ATOM 1601 O O . PRO A 1 208 ? 17.201 -9.874 -28.552 1.00 82.44 208 PRO A O 1
ATOM 1604 N N . ASP A 1 209 ? 18.253 -8.455 -29.951 1.00 89.94 209 ASP A N 1
ATOM 1605 C CA . ASP A 1 209 ? 17.201 -8.349 -30.976 1.00 89.94 209 ASP A CA 1
ATOM 1606 C C . ASP A 1 209 ? 15.903 -7.640 -30.536 1.00 89.94 209 ASP A C 1
ATOM 1608 O O . ASP A 1 209 ? 14.878 -7.740 -31.210 1.00 89.94 209 ASP A O 1
ATOM 1612 N N . VAL A 1 210 ? 15.940 -6.882 -29.435 1.00 93.00 210 VAL A N 1
ATOM 1613 C CA . VAL A 1 210 ? 14.827 -6.020 -29.013 1.00 93.00 210 VAL A CA 1
ATOM 1614 C C . VAL A 1 210 ? 15.125 -4.565 -29.363 1.00 93.00 210 VAL A C 1
ATOM 1616 O O . VAL A 1 210 ? 16.185 -4.035 -29.041 1.00 93.00 210 VAL A O 1
ATOM 1619 N N . THR A 1 211 ? 14.154 -3.892 -29.978 1.00 93.00 211 THR A N 1
ATOM 1620 C CA . THR A 1 211 ? 14.187 -2.445 -30.227 1.00 93.00 211 THR A CA 1
ATOM 1621 C C . THR A 1 211 ? 12.915 -1.795 -29.715 1.00 93.00 211 THR A C 1
ATOM 1623 O O . THR A 1 211 ? 11.822 -2.329 -29.905 1.00 93.00 211 THR A O 1
ATOM 1626 N N . ILE A 1 212 ? 13.040 -0.615 -29.112 1.00 93.94 212 ILE A N 1
ATOM 1627 C CA . ILE A 1 212 ? 11.883 0.185 -28.713 1.00 93.94 212 ILE A CA 1
ATOM 1628 C C . ILE A 1 212 ? 11.469 1.028 -29.921 1.00 93.94 212 ILE A C 1
ATOM 1630 O O . ILE A 1 212 ? 12.168 1.968 -30.286 1.00 93.94 212 ILE A O 1
ATOM 1634 N N . ALA A 1 213 ? 10.354 0.666 -30.560 1.00 91.88 213 ALA A N 1
ATOM 1635 C CA . ALA A 1 213 ? 9.848 1.385 -31.731 1.00 91.88 213 ALA A CA 1
ATOM 1636 C C . ALA A 1 213 ? 9.304 2.775 -31.362 1.00 91.88 213 ALA A C 1
ATOM 1638 O O . ALA A 1 213 ? 9.580 3.762 -32.048 1.00 91.88 213 ALA A O 1
ATOM 1639 N N . GLU A 1 214 ? 8.541 2.838 -30.268 1.00 92.38 214 GLU A N 1
ATOM 1640 C CA . GLU A 1 214 ? 7.878 4.050 -29.800 1.00 92.38 214 GLU A CA 1
ATOM 1641 C C . GLU A 1 214 ? 7.530 3.994 -28.305 1.00 92.38 214 GLU A C 1
ATOM 1643 O O . GLU A 1 214 ? 7.366 2.920 -27.721 1.00 92.38 214 GLU A O 1
ATOM 1648 N N . VAL A 1 215 ? 7.395 5.171 -27.691 1.00 92.94 215 VAL A N 1
ATOM 1649 C CA . VAL A 1 215 ? 6.943 5.372 -26.308 1.00 92.94 215 VAL A CA 1
ATOM 1650 C C . VAL A 1 215 ? 5.728 6.291 -26.312 1.00 92.94 215 VAL A C 1
ATOM 1652 O O . VAL A 1 215 ? 5.803 7.429 -26.764 1.00 92.94 215 VAL A O 1
ATOM 1655 N N . ILE A 1 216 ? 4.604 5.824 -25.774 1.00 91.31 216 ILE A N 1
ATOM 1656 C CA . ILE A 1 216 ? 3.356 6.594 -25.721 1.00 91.31 216 ILE A CA 1
ATOM 1657 C C . ILE A 1 216 ? 2.995 6.860 -24.257 1.00 91.31 216 ILE A C 1
ATOM 1659 O O . ILE A 1 216 ? 2.922 5.924 -23.461 1.00 91.31 216 ILE A O 1
ATOM 1663 N N . ALA A 1 217 ? 2.746 8.122 -23.905 1.00 88.25 217 ALA A N 1
ATOM 1664 C CA . ALA A 1 217 ? 2.335 8.538 -22.564 1.00 88.25 217 ALA A CA 1
ATOM 1665 C C . ALA A 1 217 ? 0.986 9.270 -22.587 1.00 88.25 217 ALA A C 1
ATOM 1667 O O . ALA A 1 217 ? 0.651 9.930 -23.570 1.00 88.25 217 ALA A O 1
ATOM 1668 N N . ASP A 1 218 ? 0.221 9.178 -21.492 1.00 82.56 218 ASP A N 1
ATOM 1669 C CA . ASP A 1 218 ? -1.090 9.833 -21.354 1.00 82.56 218 ASP A CA 1
ATOM 1670 C C . ASP A 1 218 ? -1.044 11.223 -20.685 1.00 82.56 218 ASP A C 1
ATOM 1672 O O . ASP A 1 218 ? -2.063 11.913 -20.564 1.00 82.56 218 ASP A O 1
ATOM 1676 N N . ARG A 1 219 ? 0.152 11.633 -20.251 1.00 80.69 219 ARG A N 1
ATOM 1677 C CA . ARG A 1 219 ? 0.482 12.888 -19.563 1.00 80.69 219 ARG A CA 1
ATOM 1678 C C . ARG A 1 219 ? 1.972 13.193 -19.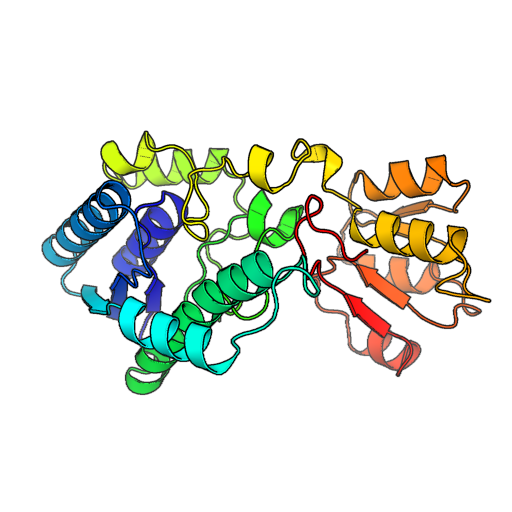706 1.00 80.69 219 ARG A C 1
ATOM 1680 O O . ARG A 1 219 ? 2.753 12.282 -19.979 1.00 80.69 219 ARG A O 1
ATOM 1687 N N . ASP A 1 220 ? 2.352 14.452 -19.487 1.00 80.56 220 ASP A N 1
ATOM 1688 C CA . ASP A 1 220 ? 3.763 14.829 -19.372 1.00 80.56 220 ASP A CA 1
ATOM 1689 C C . ASP A 1 220 ? 4.433 13.986 -18.285 1.00 80.56 220 ASP A C 1
ATOM 1691 O O . ASP A 1 220 ? 3.957 13.927 -17.148 1.00 80.56 220 ASP A O 1
ATOM 1695 N N . CYS A 1 221 ? 5.507 13.301 -18.666 1.00 76.00 221 CYS A N 1
ATOM 1696 C CA . CYS A 1 221 ? 6.170 12.315 -17.830 1.00 76.00 221 CYS A CA 1
ATOM 1697 C C . CYS A 1 221 ? 7.668 12.267 -18.156 1.00 76.00 221 CYS A C 1
ATOM 1699 O O . CYS A 1 221 ? 8.090 12.541 -19.285 1.00 76.00 221 CYS A O 1
ATOM 1701 N N . TYR A 1 222 ? 8.495 11.896 -17.181 1.00 78.56 222 TYR A N 1
ATOM 1702 C CA . TYR A 1 222 ? 9.946 11.795 -17.391 1.00 78.56 222 TYR A CA 1
ATOM 1703 C C . TYR A 1 222 ? 10.312 10.625 -18.322 1.00 78.56 222 TYR A C 1
ATOM 1705 O O . TYR A 1 222 ? 11.372 10.627 -18.943 1.00 78.56 222 TYR A O 1
ATOM 1713 N N . GLY A 1 223 ? 9.401 9.661 -18.508 1.00 83.44 223 GLY A N 1
ATOM 1714 C CA . GLY A 1 223 ? 9.525 8.629 -19.539 1.00 83.44 223 GLY A CA 1
ATOM 1715 C C . GLY A 1 223 ? 9.645 9.193 -20.960 1.00 83.44 223 GLY A C 1
ATOM 1716 O O . GLY A 1 223 ? 10.437 8.675 -21.742 1.00 83.44 223 GLY A O 1
ATOM 1717 N N . LEU A 1 224 ? 8.941 10.286 -21.285 1.00 87.94 224 LEU A N 1
ATOM 1718 C CA . LEU A 1 224 ? 9.078 10.946 -22.590 1.00 87.94 224 LEU A CA 1
ATOM 1719 C C . LEU A 1 224 ? 10.464 11.578 -22.762 1.00 87.94 224 LEU A C 1
ATOM 1721 O O . LEU A 1 224 ? 11.047 11.481 -23.837 1.00 87.94 224 LEU A O 1
ATOM 1725 N N . VAL A 1 225 ? 11.010 12.175 -21.698 1.00 86.06 225 VAL A N 1
ATOM 1726 C CA . VAL A 1 225 ? 12.371 12.739 -21.698 1.00 86.06 225 VAL A CA 1
ATOM 1727 C C . VAL A 1 225 ? 13.401 11.633 -21.926 1.00 86.06 225 VAL A C 1
ATOM 1729 O O . VAL A 1 225 ? 14.219 11.747 -22.830 1.00 86.06 225 VAL A O 1
ATOM 1732 N N . ARG A 1 226 ? 13.295 10.513 -21.198 1.00 86.94 226 ARG A N 1
ATOM 1733 C CA . ARG A 1 226 ? 14.179 9.345 -21.368 1.00 86.94 226 ARG A CA 1
ATOM 1734 C C . ARG A 1 226 ? 14.136 8.772 -22.785 1.00 86.94 226 ARG A C 1
ATOM 1736 O O . ARG A 1 226 ? 15.173 8.369 -23.302 1.00 86.94 226 ARG A O 1
ATOM 1743 N N . ALA A 1 227 ? 12.954 8.728 -23.401 1.00 91.81 227 ALA A N 1
ATOM 1744 C CA . ALA A 1 227 ? 12.806 8.294 -24.787 1.00 91.81 227 ALA A CA 1
ATOM 1745 C C . ALA A 1 227 ? 13.542 9.242 -25.748 1.00 91.81 227 ALA A C 1
ATOM 1747 O O . ALA A 1 227 ? 14.337 8.783 -26.563 1.00 91.81 227 ALA A O 1
ATOM 1748 N N . LEU A 1 228 ? 13.337 10.556 -25.599 1.00 91.00 228 LEU A N 1
ATOM 1749 C CA . LEU A 1 228 ? 14.006 11.575 -26.414 1.00 91.00 228 LEU A CA 1
ATOM 1750 C C . LEU A 1 228 ? 15.533 11.542 -26.252 1.00 91.00 228 LEU A C 1
ATOM 1752 O O . LEU A 1 228 ? 16.244 11.606 -27.249 1.00 91.00 228 LEU A O 1
ATOM 1756 N N . ASP A 1 229 ? 16.032 11.382 -25.024 1.00 90.75 229 ASP A N 1
ATOM 1757 C CA . ASP A 1 229 ? 17.469 11.301 -24.723 1.00 90.75 229 ASP A CA 1
ATOM 1758 C C . ASP A 1 229 ? 18.150 10.060 -25.335 1.00 90.75 229 ASP A C 1
ATOM 1760 O O . ASP A 1 229 ? 19.375 10.022 -25.443 1.00 90.75 229 ASP A O 1
ATOM 1764 N N . ASN A 1 230 ? 17.369 9.049 -25.732 1.00 91.94 230 ASN A N 1
ATOM 1765 C CA . ASN A 1 230 ? 17.844 7.817 -26.369 1.00 91.94 230 ASN A CA 1
ATOM 1766 C C . ASN A 1 230 ? 17.402 7.700 -27.841 1.00 91.94 230 ASN A C 1
ATOM 1768 O O . ASN A 1 230 ? 17.416 6.601 -28.391 1.00 91.94 230 ASN A O 1
ATOM 1772 N N . ASP A 1 231 ? 16.997 8.809 -28.474 1.00 93.56 231 ASP A N 1
ATOM 1773 C CA . ASP A 1 231 ? 16.546 8.862 -29.875 1.00 93.56 231 ASP A CA 1
ATOM 1774 C C . ASP A 1 231 ? 15.367 7.910 -30.196 1.00 93.56 231 ASP A C 1
ATOM 1776 O O . ASP A 1 231 ? 15.215 7.423 -31.319 1.00 93.56 231 ASP A O 1
ATOM 1780 N N . ILE A 1 232 ? 14.501 7.646 -29.211 1.00 93.69 232 ILE A N 1
ATOM 1781 C CA . ILE A 1 232 ? 13.295 6.822 -29.355 1.00 93.69 232 ILE A CA 1
ATOM 1782 C C . ILE A 1 232 ? 12.100 7.725 -29.677 1.00 93.69 232 ILE A C 1
ATOM 1784 O O . ILE A 1 232 ? 11.863 8.728 -28.997 1.00 93.69 232 ILE A O 1
ATOM 1788 N N . ASN A 1 233 ? 11.300 7.345 -30.680 1.00 91.12 233 ASN A N 1
ATOM 1789 C CA . ASN A 1 233 ? 10.069 8.065 -31.015 1.00 91.12 233 ASN A CA 1
ATOM 1790 C C . ASN A 1 233 ? 9.136 8.107 -29.802 1.00 91.12 233 ASN A C 1
ATOM 1792 O O . ASN A 1 233 ? 8.847 7.070 -29.205 1.00 91.12 233 ASN A O 1
ATOM 1796 N N . SER A 1 234 ? 8.640 9.288 -29.439 1.00 92.00 234 SER A N 1
ATOM 1797 C CA . SER A 1 234 ? 7.756 9.431 -28.288 1.00 92.00 234 SER A CA 1
ATOM 1798 C C . SER A 1 234 ? 6.555 10.327 -28.574 1.00 92.00 234 SER A C 1
ATOM 1800 O O . SER A 1 234 ? 6.644 11.310 -29.313 1.00 92.00 234 SER A O 1
ATOM 1802 N N . TYR A 1 235 ? 5.406 9.958 -28.004 1.00 89.75 235 TYR A N 1
ATOM 1803 C CA . TYR A 1 235 ? 4.121 10.601 -28.256 1.00 89.75 235 TYR A CA 1
ATOM 1804 C C . TYR A 1 235 ? 3.367 10.847 -26.952 1.00 89.75 235 TYR A C 1
ATOM 1806 O O . TYR A 1 235 ? 3.251 9.966 -26.099 1.00 89.75 235 TYR A O 1
ATOM 1814 N N . LEU A 1 236 ? 2.803 12.046 -26.828 1.00 88.19 236 LEU A N 1
ATOM 1815 C CA . LEU A 1 236 ? 1.911 12.419 -25.739 1.00 88.19 236 LEU A CA 1
ATOM 1816 C C . LEU A 1 236 ? 0.464 12.411 -26.244 1.00 88.19 236 LEU A C 1
ATOM 1818 O O . LEU A 1 236 ? 0.080 13.261 -27.048 1.00 88.19 236 LEU A O 1
ATOM 1822 N N . LEU A 1 237 ? -0.339 11.467 -25.755 1.00 85.44 237 LEU A N 1
ATOM 1823 C CA . LEU A 1 237 ? -1.763 11.348 -26.062 1.00 85.44 237 LEU A CA 1
ATOM 1824 C C . LEU A 1 237 ? -2.584 11.686 -24.820 1.00 85.44 237 LEU A C 1
ATOM 1826 O O . LEU A 1 237 ? -2.753 10.857 -23.936 1.00 85.44 237 LEU A O 1
ATOM 1830 N N . GLY A 1 238 ? -3.106 12.908 -24.737 1.00 77.19 238 GLY A N 1
ATOM 1831 C CA . GLY A 1 238 ? -3.880 13.337 -23.571 1.00 77.19 238 GLY A CA 1
ATOM 1832 C C . GLY A 1 238 ? -5.071 12.415 -23.280 1.00 77.19 238 GLY A C 1
ATOM 1833 O O . GLY A 1 238 ? -5.848 12.076 -24.173 1.00 77.19 238 GLY A O 1
ATOM 1834 N N . LYS A 1 239 ? -5.241 12.034 -22.011 1.00 72.50 239 LYS A N 1
ATOM 1835 C CA . LYS A 1 239 ? -6.334 11.157 -21.574 1.00 72.50 239 LYS A CA 1
ATOM 1836 C C . LYS A 1 239 ? -7.705 11.822 -21.779 1.00 72.50 239 LYS A C 1
ATOM 1838 O O . LYS A 1 239 ? -8.068 12.751 -21.060 1.00 72.50 239 LYS A O 1
ATOM 1843 N N . ASN A 1 240 ? -8.472 11.335 -22.749 1.00 75.50 240 ASN A N 1
ATOM 1844 C CA . ASN A 1 240 ? -9.849 11.740 -23.045 1.00 75.50 240 ASN A CA 1
ATOM 1845 C C . ASN A 1 240 ? -10.727 10.497 -23.312 1.00 75.50 240 ASN A C 1
ATOM 1847 O O . ASN A 1 240 ? -10.243 9.367 -23.222 1.00 75.50 240 ASN A O 1
ATOM 1851 N N . GLU A 1 241 ? -12.015 10.691 -23.615 1.00 63.22 241 GLU A N 1
ATOM 1852 C CA . GLU A 1 241 ? -12.948 9.586 -23.915 1.00 63.22 241 GLU A CA 1
ATOM 1853 C C . GLU A 1 241 ? -12.490 8.719 -25.105 1.00 63.22 241 GLU A C 1
ATOM 1855 O O . GLU A 1 241 ? -12.762 7.520 -25.130 1.00 63.22 241 GLU A O 1
ATOM 1860 N N . ASP A 1 242 ? -11.709 9.290 -26.024 1.00 74.75 242 ASP A N 1
ATOM 1861 C CA . ASP A 1 242 ? -11.188 8.626 -27.220 1.00 74.75 242 ASP A CA 1
ATOM 1862 C C . ASP A 1 242 ? -9.765 8.072 -27.041 1.00 74.75 242 ASP A C 1
ATOM 1864 O O . ASP A 1 242 ? -9.183 7.560 -27.998 1.00 74.75 242 ASP A O 1
ATOM 1868 N N . PHE A 1 243 ? -9.179 8.138 -25.838 1.00 78.69 243 PHE A N 1
ATOM 1869 C CA . PHE A 1 243 ? -7.763 7.823 -25.616 1.00 78.69 243 PHE A CA 1
ATOM 1870 C C . PHE A 1 243 ? -7.384 6.446 -26.160 1.00 78.69 243 PHE A C 1
ATOM 1872 O O . PHE A 1 243 ? -6.352 6.294 -26.804 1.00 78.69 243 PHE A O 1
ATOM 1879 N N . THR A 1 244 ? -8.221 5.427 -25.948 1.00 73.06 244 THR A N 1
ATOM 1880 C CA . THR A 1 244 ? -7.899 4.082 -26.435 1.00 73.06 244 THR A CA 1
ATOM 1881 C C . THR A 1 244 ? -8.085 3.925 -27.942 1.00 73.06 244 THR A C 1
ATOM 1883 O O . THR A 1 244 ? -7.402 3.105 -28.552 1.00 73.06 244 THR A O 1
ATOM 1886 N N . ILE A 1 245 ? -8.969 4.714 -28.558 1.00 78.19 245 ILE A N 1
ATOM 1887 C CA . ILE A 1 245 ? -9.097 4.770 -30.019 1.00 78.19 245 ILE A CA 1
ATOM 1888 C C . ILE A 1 245 ? -7.819 5.382 -30.594 1.00 78.19 245 ILE A C 1
ATOM 1890 O O . ILE A 1 245 ? -7.181 4.766 -31.441 1.00 78.19 245 ILE A O 1
ATOM 1894 N N . GLN A 1 246 ? -7.392 6.522 -30.048 1.00 80.31 246 GLN A N 1
ATOM 1895 C CA . GLN A 1 246 ? -6.159 7.201 -30.445 1.00 80.31 246 GLN A CA 1
ATOM 1896 C C . GLN A 1 246 ? -4.935 6.307 -30.238 1.00 80.31 246 GLN A C 1
ATOM 1898 O O . GLN A 1 246 ? -4.128 6.153 -31.147 1.00 80.31 246 GLN A O 1
ATOM 1903 N N . LEU A 1 247 ? -4.832 5.645 -29.083 1.00 83.00 247 LEU A N 1
ATOM 1904 C CA . LEU A 1 247 ? -3.770 4.684 -28.790 1.00 83.00 247 LEU A CA 1
ATOM 1905 C C . LEU A 1 247 ? -3.734 3.562 -29.836 1.00 83.00 247 LEU A C 1
ATOM 1907 O O . LEU A 1 247 ? -2.669 3.169 -30.295 1.00 83.00 247 LEU A O 1
ATOM 1911 N N . ASN A 1 248 ? -4.898 3.057 -30.244 1.00 80.56 248 ASN A N 1
ATOM 1912 C CA . ASN A 1 248 ? -4.991 1.980 -31.219 1.00 80.56 248 ASN A CA 1
ATOM 1913 C C . ASN A 1 248 ? -4.626 2.392 -32.655 1.00 80.56 248 ASN A C 1
ATOM 1915 O O . ASN A 1 248 ? -4.227 1.536 -33.448 1.00 80.56 248 ASN A O 1
ATOM 1919 N N . GLU A 1 249 ? -4.830 3.664 -32.995 1.00 81.81 249 GLU A N 1
ATOM 1920 C CA . GLU A 1 249 ? -4.447 4.255 -34.280 1.00 81.81 249 GLU A CA 1
ATOM 1921 C C . GLU A 1 249 ? -2.965 4.630 -34.323 1.00 81.81 249 GLU A C 1
ATOM 1923 O O . GLU A 1 249 ? -2.346 4.517 -35.378 1.00 81.81 249 GLU A O 1
ATOM 1928 N N . PHE A 1 250 ? -2.407 5.054 -33.186 1.00 81.81 250 PHE A N 1
ATOM 1929 C CA . PHE A 1 250 ? -1.002 5.431 -33.069 1.00 81.81 250 PHE A CA 1
ATOM 1930 C C . PHE A 1 250 ? -0.067 4.228 -33.083 1.00 81.81 250 PHE A C 1
ATOM 1932 O O . PHE A 1 250 ? 0.964 4.296 -33.741 1.00 81.81 250 PHE A O 1
ATOM 1939 N N . ILE A 1 251 ? -0.430 3.138 -32.395 1.00 85.62 251 ILE A N 1
ATOM 1940 C CA . ILE A 1 251 ? 0.438 1.961 -32.326 1.00 85.62 251 ILE A CA 1
ATOM 1941 C C . ILE A 1 251 ? 0.584 1.345 -33.716 1.00 85.62 251 ILE A C 1
ATOM 1943 O O . ILE A 1 251 ? -0.396 0.881 -34.317 1.00 85.62 251 ILE A O 1
ATOM 1947 N N . SER A 1 252 ? 1.822 1.295 -34.203 1.00 80.44 252 SER A N 1
ATOM 1948 C CA . SER A 1 252 ? 2.113 0.736 -35.520 1.00 80.44 252 SER A CA 1
ATOM 1949 C C . SER A 1 252 ? 1.779 -0.761 -35.585 1.00 80.44 252 SER A C 1
ATOM 1951 O O . SER A 1 252 ? 2.018 -1.519 -34.649 1.00 80.44 252 SER A O 1
ATOM 1953 N N . ASN A 1 253 ? 1.210 -1.230 -36.701 1.00 78.69 253 ASN A N 1
ATOM 1954 C CA . ASN A 1 253 ? 0.750 -2.625 -36.827 1.00 78.69 253 ASN A CA 1
ATOM 1955 C C . ASN A 1 253 ? 1.890 -3.661 -36.850 1.00 78.69 253 ASN A C 1
ATOM 1957 O O . ASN A 1 253 ? 1.624 -4.859 -36.731 1.00 78.69 253 ASN A O 1
ATOM 1961 N N . ASP A 1 254 ? 3.131 -3.220 -37.043 1.00 84.50 254 ASP A N 1
ATOM 1962 C CA . ASP A 1 254 ? 4.331 -4.054 -37.066 1.00 84.50 254 ASP A CA 1
ATOM 1963 C C . ASP A 1 254 ? 4.940 -4.293 -35.678 1.00 84.50 254 ASP A C 1
ATOM 1965 O O . ASP A 1 254 ? 5.887 -5.067 -35.578 1.00 84.50 254 ASP A O 1
ATOM 1969 N N . VAL A 1 255 ? 4.379 -3.728 -34.599 1.00 89.38 255 VAL A N 1
ATOM 1970 C CA . VAL A 1 255 ? 4.869 -4.036 -33.251 1.00 89.38 255 VAL A CA 1
ATOM 1971 C C . VAL A 1 255 ? 4.595 -5.496 -32.862 1.00 89.38 255 VAL A C 1
ATOM 1973 O O . VAL A 1 255 ? 3.491 -6.051 -33.011 1.00 89.38 255 VAL A O 1
ATOM 1976 N N . ASP A 1 256 ? 5.628 -6.131 -32.315 1.00 91.94 256 ASP A N 1
ATOM 1977 C CA . ASP A 1 256 ? 5.564 -7.507 -31.826 1.00 91.94 256 ASP A CA 1
ATOM 1978 C C . ASP A 1 256 ? 4.919 -7.594 -30.442 1.00 91.94 256 ASP A C 1
ATOM 1980 O O . ASP A 1 256 ? 4.127 -8.504 -30.181 1.00 91.94 256 ASP A O 1
ATOM 1984 N N . VAL A 1 257 ? 5.226 -6.629 -29.570 1.00 92.75 257 VAL A N 1
ATOM 1985 C CA . VAL A 1 257 ? 4.776 -6.588 -28.178 1.00 92.75 257 VAL A CA 1
ATOM 1986 C C . VAL A 1 257 ? 4.495 -5.153 -27.729 1.00 92.75 257 VAL A C 1
ATOM 1988 O O . VAL A 1 257 ? 5.223 -4.224 -28.065 1.00 92.75 257 VAL A O 1
ATOM 1991 N N . ILE A 1 258 ? 3.444 -4.983 -26.932 1.00 92.81 258 ILE A N 1
ATOM 1992 C CA . ILE A 1 258 ? 3.091 -3.751 -26.232 1.00 92.81 258 ILE A CA 1
ATOM 1993 C C . ILE A 1 258 ? 3.441 -3.941 -24.762 1.00 92.81 258 ILE A C 1
ATOM 1995 O O . ILE A 1 258 ? 2.864 -4.792 -24.076 1.00 92.81 258 ILE A O 1
ATOM 1999 N N . ILE A 1 259 ? 4.367 -3.119 -24.274 1.00 91.69 259 ILE A N 1
ATOM 2000 C CA . ILE A 1 259 ? 4.715 -3.053 -22.859 1.00 91.69 259 ILE A CA 1
ATOM 2001 C C . ILE A 1 259 ? 3.930 -1.919 -22.211 1.00 91.69 259 ILE A C 1
ATOM 2003 O O . ILE A 1 259 ? 4.183 -0.738 -22.434 1.00 91.69 259 ILE A O 1
ATOM 2007 N N . LEU A 1 260 ? 2.979 -2.288 -21.367 1.00 88.81 260 LEU A N 1
ATOM 2008 C CA . LEU A 1 260 ? 2.252 -1.361 -20.521 1.00 88.81 260 LEU A CA 1
ATOM 2009 C C . LEU A 1 260 ? 3.081 -1.125 -19.250 1.00 88.81 260 LEU A C 1
ATOM 2011 O O . LEU A 1 260 ? 3.039 -1.926 -18.323 1.00 88.81 260 LEU A O 1
ATOM 2015 N N . ALA A 1 261 ? 3.889 -0.065 -19.224 1.00 83.56 261 ALA A N 1
ATOM 2016 C CA . ALA A 1 261 ? 4.765 0.253 -18.096 1.00 83.56 261 ALA A CA 1
ATOM 2017 C C . ALA A 1 261 ? 4.097 1.245 -17.135 1.00 83.56 261 ALA A C 1
ATOM 2019 O O . ALA A 1 261 ? 3.953 2.420 -17.455 1.00 83.56 261 ALA A O 1
ATOM 2020 N N . GLY A 1 262 ? 3.683 0.779 -15.952 1.00 69.88 262 GLY A N 1
ATOM 2021 C CA . GLY A 1 262 ? 2.962 1.633 -14.994 1.00 69.88 262 GLY A CA 1
ATOM 2022 C C . GLY A 1 262 ? 1.548 2.016 -15.457 1.00 69.88 262 GLY A C 1
ATOM 2023 O O . GLY A 1 262 ? 0.954 2.960 -14.943 1.00 69.88 262 GLY A O 1
ATOM 2024 N N . PHE A 1 263 ? 0.995 1.282 -16.424 1.00 76.44 263 PHE A N 1
ATOM 2025 C CA . PHE A 1 263 ? -0.325 1.547 -16.982 1.00 76.44 263 PHE A CA 1
ATOM 2026 C C . PHE A 1 263 ? -1.408 0.900 -16.112 1.00 76.44 263 PHE A C 1
ATOM 2028 O O . PHE A 1 263 ? -1.411 -0.311 -15.885 1.00 76.44 263 PHE A O 1
ATOM 2035 N N . LEU A 1 264 ? -2.346 1.711 -15.628 1.00 67.69 264 LEU A N 1
ATOM 2036 C CA . LEU A 1 264 ? -3.398 1.268 -14.703 1.00 67.69 264 LEU A CA 1
ATOM 2037 C C . LEU A 1 264 ? -4.807 1.354 -15.300 1.00 67.69 264 LEU A C 1
ATOM 2039 O O . LEU A 1 264 ? -5.769 0.900 -14.683 1.00 67.69 264 LEU A O 1
ATOM 2043 N N . SER A 1 265 ? -4.948 1.935 -16.494 1.00 72.12 265 SER A N 1
ATOM 2044 C CA . SER A 1 265 ? -6.252 2.065 -17.143 1.00 72.12 265 SER A CA 1
ATOM 2045 C C . SER A 1 265 ? -6.746 0.704 -17.634 1.00 72.12 265 SER A C 1
ATOM 2047 O O . SER A 1 265 ? -5.979 -0.101 -18.163 1.00 72.12 265 SER A O 1
ATOM 2049 N N . ILE A 1 266 ? -8.048 0.459 -17.494 1.00 77.00 266 ILE A N 1
ATOM 2050 C CA . ILE A 1 266 ? -8.687 -0.719 -18.081 1.00 77.00 266 ILE A CA 1
ATOM 2051 C C . ILE A 1 266 ? -8.669 -0.547 -19.599 1.00 77.00 266 ILE A C 1
ATOM 2053 O O . ILE A 1 266 ? -9.201 0.433 -20.120 1.00 77.00 266 ILE A O 1
ATOM 2057 N N . LEU A 1 267 ? -8.059 -1.501 -20.301 1.00 83.44 267 LEU A N 1
ATOM 2058 C CA . LEU A 1 267 ? -8.119 -1.553 -21.756 1.00 83.44 267 LEU A CA 1
ATOM 2059 C C . LEU A 1 267 ? -9.480 -2.112 -22.197 1.00 83.44 267 LEU A C 1
ATOM 2061 O O . LEU A 1 267 ? -9.941 -3.111 -21.634 1.00 83.44 267 LEU A O 1
ATOM 2065 N N . PRO A 1 268 ? -10.136 -1.490 -23.190 1.00 83.94 268 PRO A N 1
ATOM 2066 C CA . PRO A 1 268 ? -11.387 -1.982 -23.728 1.00 83.94 268 PRO A CA 1
ATOM 2067 C C . PRO A 1 268 ? -11.163 -3.314 -24.442 1.00 83.94 268 PRO A C 1
ATOM 2069 O O . PRO A 1 268 ? -10.068 -3.631 -24.919 1.00 83.94 268 PRO A O 1
ATOM 2072 N N . LYS A 1 269 ? -12.234 -4.102 -24.518 1.00 85.31 269 LYS A N 1
ATOM 2073 C CA . LYS A 1 269 ? -12.214 -5.456 -25.070 1.00 85.31 269 LYS A CA 1
ATOM 2074 C C . LYS A 1 269 ? -11.633 -5.483 -26.487 1.00 85.31 269 LYS A C 1
ATOM 2076 O O . LYS A 1 269 ? -10.812 -6.341 -26.787 1.00 85.31 269 LYS A O 1
ATOM 2081 N N . GLU A 1 270 ? -12.016 -4.522 -27.318 1.00 88.31 270 GLU A N 1
ATOM 2082 C CA . GLU A 1 270 ? -11.612 -4.410 -28.720 1.00 88.31 270 GLU A CA 1
ATOM 2083 C C . GLU A 1 270 ? -10.093 -4.234 -28.865 1.00 88.31 270 GLU A C 1
ATOM 2085 O O . GLU A 1 270 ? -9.480 -4.804 -29.767 1.00 88.31 270 GLU A O 1
ATOM 2090 N N . PHE A 1 271 ? -9.466 -3.487 -27.948 1.00 88.62 271 PHE A N 1
ATOM 2091 C CA . PHE A 1 271 ? -8.014 -3.311 -27.919 1.00 88.62 271 PHE A CA 1
ATOM 2092 C C . PHE A 1 271 ? -7.314 -4.622 -27.549 1.00 88.62 271 PHE A C 1
ATOM 2094 O O . PHE A 1 271 ? -6.376 -5.042 -28.226 1.00 88.62 271 PHE A O 1
ATOM 2101 N N . CYS A 1 272 ? -7.802 -5.295 -26.504 1.00 88.94 272 CYS A N 1
ATOM 2102 C CA . CYS A 1 272 ? -7.265 -6.581 -26.060 1.00 88.94 272 CYS A CA 1
ATOM 2103 C C . CYS A 1 272 ? -7.405 -7.673 -27.131 1.00 88.94 272 CYS A C 1
ATOM 2105 O O . CYS A 1 272 ? -6.510 -8.499 -27.270 1.00 88.94 272 CYS A O 1
ATOM 2107 N N . GLU A 1 273 ? -8.499 -7.674 -27.899 1.00 90.06 273 GLU A N 1
ATOM 2108 C CA . GLU A 1 273 ? -8.712 -8.619 -29.002 1.00 90.06 273 GLU A CA 1
ATOM 2109 C C . GLU A 1 273 ? -7.785 -8.346 -30.194 1.00 90.06 273 GLU A C 1
ATOM 2111 O O . GLU A 1 273 ? -7.247 -9.291 -30.771 1.00 90.06 273 GLU A O 1
ATOM 2116 N N . LYS A 1 274 ? -7.551 -7.075 -30.557 1.00 88.69 274 LYS A N 1
ATOM 2117 C CA . LYS A 1 274 ? -6.620 -6.722 -31.646 1.00 88.69 274 LYS A CA 1
ATOM 2118 C C . LYS A 1 274 ? -5.185 -7.144 -31.324 1.00 88.69 274 LYS A C 1
ATOM 2120 O O . LYS A 1 274 ? -4.478 -7.641 -32.199 1.00 88.69 274 LYS A O 1
ATOM 2125 N N . TRP A 1 275 ? -4.767 -6.952 -30.078 1.00 90.06 275 TRP A N 1
ATOM 2126 C CA . TRP A 1 275 ? -3.408 -7.223 -29.610 1.00 90.06 275 TRP A CA 1
ATOM 2127 C C . TRP A 1 275 ? -3.323 -8.508 -28.776 1.00 90.06 275 TRP A C 1
ATOM 2129 O O . TRP A 1 275 ? -2.522 -8.596 -27.841 1.00 90.06 275 TRP A O 1
ATOM 2139 N N . ASP A 1 276 ? -4.148 -9.511 -29.102 1.00 90.88 276 ASP A N 1
ATOM 2140 C CA . ASP A 1 276 ? -4.182 -10.783 -28.375 1.00 90.88 276 ASP A CA 1
ATOM 2141 C C . ASP A 1 276 ? -2.774 -11.388 -28.264 1.00 90.88 276 ASP A C 1
ATOM 2143 O O . ASP A 1 276 ? -2.043 -11.503 -29.250 1.00 90.88 276 ASP A O 1
ATOM 2147 N N . LYS A 1 277 ? -2.389 -11.755 -27.034 1.00 89.81 277 LYS A N 1
ATOM 2148 C CA . LYS A 1 277 ? -1.066 -12.304 -26.661 1.00 89.81 277 LYS A CA 1
ATOM 2149 C C . LYS A 1 277 ? 0.138 -11.398 -26.937 1.00 89.81 277 LYS A C 1
ATOM 2151 O O . LYS A 1 277 ? 1.268 -11.845 -26.756 1.00 89.81 277 LYS A O 1
ATOM 2156 N N . LYS A 1 278 ? -0.084 -10.144 -27.326 1.00 92.25 278 LYS A N 1
ATOM 2157 C CA . LYS A 1 278 ? 0.972 -9.153 -27.566 1.00 92.25 278 LYS A CA 1
ATOM 2158 C C . LYS A 1 278 ? 1.090 -8.114 -26.455 1.00 92.25 278 LYS A C 1
ATOM 2160 O O . LYS A 1 278 ? 1.952 -7.256 -26.535 1.00 92.25 278 LYS A O 1
ATOM 2165 N N . ILE A 1 279 ? 0.250 -8.158 -25.424 1.00 91.75 279 ILE A N 1
ATOM 2166 C CA . ILE A 1 279 ? 0.263 -7.172 -24.336 1.00 91.75 279 ILE A CA 1
ATOM 2167 C C . ILE A 1 279 ? 0.937 -7.764 -23.098 1.00 91.75 279 ILE A C 1
ATOM 2169 O O . ILE A 1 279 ? 0.523 -8.812 -22.599 1.00 91.75 279 ILE A O 1
ATOM 2173 N N . ILE A 1 280 ? 1.917 -7.048 -22.553 1.00 89.00 280 ILE A N 1
ATOM 2174 C CA . ILE A 1 280 ? 2.528 -7.341 -21.256 1.00 89.00 280 ILE A CA 1
ATOM 2175 C C . ILE A 1 280 ? 2.362 -6.113 -20.368 1.00 89.00 280 ILE A C 1
ATOM 2177 O O . ILE A 1 280 ? 2.813 -5.026 -20.714 1.00 89.00 280 ILE A O 1
ATOM 2181 N N . ASN A 1 281 ? 1.735 -6.286 -19.204 1.00 82.81 281 ASN A N 1
ATOM 2182 C CA . ASN A 1 281 ? 1.647 -5.229 -18.202 1.00 82.81 281 ASN A CA 1
ATOM 2183 C C . ASN A 1 281 ? 2.728 -5.391 -17.137 1.00 82.81 281 ASN A C 1
ATOM 2185 O O . ASN A 1 281 ? 2.714 -6.360 -16.370 1.00 82.81 281 ASN A O 1
ATOM 2189 N N . ILE A 1 282 ? 3.652 -4.432 -17.100 1.00 78.19 282 ILE A N 1
ATOM 2190 C CA . ILE A 1 282 ? 4.747 -4.379 -16.142 1.00 78.19 282 ILE A CA 1
ATOM 2191 C C . ILE A 1 282 ? 4.518 -3.229 -15.163 1.00 78.19 282 ILE A C 1
ATOM 2193 O O . ILE A 1 282 ? 4.184 -2.099 -15.516 1.00 78.19 282 ILE A O 1
ATOM 2197 N N . HIS A 1 283 ? 4.736 -3.532 -13.895 1.00 63.44 283 HIS A N 1
ATOM 2198 C CA . HIS A 1 283 ? 4.817 -2.540 -12.834 1.00 63.44 283 HIS A CA 1
ATOM 2199 C C . HIS A 1 283 ? 6.205 -2.658 -12.221 1.00 63.44 283 HIS A C 1
ATOM 2201 O O . HIS A 1 283 ? 6.741 -3.774 -12.215 1.00 63.44 283 HIS A O 1
ATOM 2207 N N . PRO A 1 284 ? 6.781 -1.553 -11.720 1.00 55.53 284 PRO A N 1
ATOM 2208 C CA . PRO A 1 284 ? 8.059 -1.633 -11.035 1.00 55.53 284 PRO A CA 1
ATOM 2209 C C . PRO A 1 284 ? 7.944 -2.673 -9.914 1.00 55.53 284 PRO A C 1
ATOM 2211 O O . PRO A 1 284 ? 7.074 -2.606 -9.049 1.00 55.53 284 PRO A O 1
ATOM 2214 N N . SER A 1 285 ? 8.768 -3.716 -9.991 1.00 46.72 285 SER A N 1
ATOM 2215 C CA . SER A 1 285 ? 8.893 -4.732 -8.941 1.00 46.72 285 SER A CA 1
ATOM 2216 C C . SER A 1 285 ? 9.890 -4.300 -7.863 1.00 46.72 285 SER A C 1
ATOM 2218 O O . SER A 1 285 ? 9.919 -4.879 -6.774 1.00 46.72 285 SER A O 1
ATOM 2220 N N . LEU A 1 286 ? 10.707 -3.295 -8.189 1.00 42.81 286 LEU A N 1
ATOM 2221 C CA . LEU A 1 286 ? 11.838 -2.803 -7.425 1.00 42.81 286 LEU A CA 1
ATOM 2222 C C . LEU A 1 286 ? 11.822 -1.271 -7.462 1.00 42.81 286 LEU A C 1
ATOM 2224 O O . LEU A 1 286 ? 11.543 -0.678 -8.503 1.00 42.81 286 LEU A O 1
ATOM 2228 N N . LEU A 1 287 ? 12.130 -0.632 -6.334 1.00 46.06 287 LEU A N 1
ATOM 2229 C CA . LEU A 1 287 ? 12.333 0.817 -6.304 1.00 46.06 287 LEU A CA 1
ATOM 2230 C C . LEU A 1 287 ? 13.586 1.178 -7.126 1.00 46.06 287 LEU A C 1
ATOM 2232 O O . LEU A 1 287 ? 14.526 0.381 -7.133 1.00 46.06 287 LEU A O 1
ATOM 2236 N N . PRO A 1 288 ? 13.667 2.362 -7.762 1.00 44.00 288 PRO A N 1
ATOM 2237 C CA . PRO A 1 288 ? 14.751 2.700 -8.700 1.00 44.00 288 PRO A CA 1
ATOM 2238 C C . PRO A 1 288 ? 16.170 2.573 -8.123 1.00 44.00 288 PRO A C 1
ATOM 2240 O O . PRO A 1 288 ? 17.084 2.131 -8.813 1.00 44.00 288 PRO A O 1
ATOM 2243 N N . LYS A 1 289 ? 16.347 2.829 -6.820 1.00 42.72 289 LYS A N 1
ATOM 2244 C CA . LYS A 1 289 ? 17.606 2.605 -6.083 1.00 42.72 289 LYS A CA 1
ATOM 2245 C C . LYS A 1 289 ? 18.070 1.140 -6.020 1.00 42.72 289 LYS A C 1
ATOM 2247 O O . LYS A 1 289 ? 19.240 0.874 -5.752 1.00 42.72 289 LYS A O 1
ATOM 2252 N N . TYR A 1 290 ? 17.159 0.201 -6.243 1.00 47.00 290 TYR A N 1
ATOM 2253 C CA . TYR A 1 290 ? 17.373 -1.244 -6.184 1.00 47.00 290 TYR A CA 1
ATOM 2254 C C . TYR A 1 290 ? 16.941 -1.938 -7.480 1.00 47.00 290 TYR A C 1
ATOM 2256 O O . TYR A 1 290 ? 16.623 -3.128 -7.444 1.00 47.00 290 TYR A O 1
ATOM 2264 N N . GLY A 1 291 ? 16.896 -1.199 -8.599 1.00 38.81 291 GLY A N 1
ATOM 2265 C CA . GLY A 1 291 ? 16.619 -1.757 -9.920 1.00 38.81 291 GLY A CA 1
ATOM 2266 C C . GLY A 1 291 ? 17.464 -3.008 -10.163 1.00 38.81 291 GLY A C 1
ATOM 2267 O O . GLY A 1 291 ? 18.631 -3.059 -9.761 1.00 38.81 291 GLY A O 1
ATOM 2268 N N . GLY A 1 292 ? 16.835 -4.038 -10.734 1.00 38.84 292 GLY A N 1
ATOM 2269 C CA . GLY A 1 292 ? 17.481 -5.321 -10.994 1.00 38.84 292 GLY A CA 1
ATOM 2270 C C . GLY A 1 292 ? 18.745 -5.092 -11.812 1.00 38.84 292 GLY A C 1
ATOM 2271 O O . GLY A 1 292 ? 18.674 -4.478 -12.872 1.00 38.84 292 GLY A O 1
ATOM 2272 N N . LYS A 1 293 ? 19.883 -5.509 -11.259 1.00 33.09 293 LYS A N 1
ATOM 2273 C CA . LYS A 1 293 ? 21.153 -5.612 -11.975 1.00 33.09 293 LYS A CA 1
ATOM 2274 C C . LYS A 1 293 ? 21.280 -6.984 -12.610 1.00 33.09 293 LYS A C 1
ATOM 2276 O O . LYS A 1 293 ? 20.703 -7.935 -12.031 1.00 33.09 293 LYS A O 1
#

pLDDT: mean 84.21, std 15.57, range [33.09, 98.69]

InterPro domains:
  IPR003694 NAD(+) synthetase [PTHR23090] (37-192)
  IPR003694 NAD(+) synthetase [TIGR00552] (2-193)
  IPR003694 NAD(+) synthetase [cd00553] (1-191)
  IPR014729 Rossmann-like alpha/beta/alpha sandwich fold [G3DSA:3.40.50.620] (1-217)
  IPR022310 NAD/GMP synthase [PF02540] (2-196)
  IPR036477 Formyl transferase, N-terminal domain superfamily [SSF53328] (191-292)

Nearest PDB structures (foldseek):
  6ofc-assembly1_B  TM=7.777E-01  e=4.026E-07  Mycobacterium tuberculosis CDC1551
  3sez-assembly1_A  TM=6.703E-01  e=8.677E-07  Mycobacterium tuberculosis
  2hma-assembly1_A-2  TM=5.863E-01  e=1.101E-04  Streptococcus pneumoniae
  5ztb-assembly2_A  TM=4.980E-01  e=2.374E-04  Thermus thermophilus HB27
  5ztb-assembly3_C  TM=4.583E-01  e=3.808E-04  Thermus thermophilus HB27

Mean predicted aligned error: 11.86 Å

Organism: NCBI:txid163714

Sequence (293 aa):
MKGFVVGVSGGIDSAVVSTLAAKTGMKTIILEMPIRQKQDQVNRAQEHINYLTSNFSNVEGLRVDLTPTFDVFQQTVDVDESKFTAENLALANSRARLRMLTLYYYGQINGLLVTGTGNKVEDFGVGFFTKYGDGGVDISPIADLLKSEVYQVAKELQIAESIQKAMPTDGLWDVDRTDEDQMGASYPELDGTNLQTIIDAINNNELPDVTIAEVIADRDCYGLVRALDNDINSYLLGKNEDFTIQLNEFISNDVDVIILAGFLSILPKEFCEKWDKKIINIHPSLLPKYGGK

Secondary structure (DSSP, 8-state):
--EEEEE--SSHHHHHHHHHHHHT-SEEEEEE--SS--HHHHHHHHHHHHHHHHH-TTEEEEE---HHHHHHHHHHH---TTT-TTHHHHHHHHHHHHHHHHHHHHHHHHT-EEB----TTIIIII--S-TTTTT--SB-TTTT--HHHHHHHHHHTT--HHHHTSPP----SSS---HHHHHTS-GGGGTTHHHHHHHHHHHTTSSTT----EEEESS--HHHHHHHHTT-EEEE---STTHHHHHHHHS-TT-S-EEEES--SPPPHHHHHHTTTTEEEE--SS-GGG---

Solvent-accessible surface area (backbone atoms only — not comparable to full-atom values): 16611 Å² total; per-residue (Å²): 131,56,34,38,24,30,63,36,66,28,46,55,47,27,54,40,45,48,50,55,48,43,72,69,63,33,44,21,40,38,34,35,60,45,54,84,56,57,66,70,39,52,49,39,23,50,52,52,41,54,52,45,44,74,76,30,93,43,35,44,67,47,80,49,79,41,36,68,62,48,54,53,49,52,66,71,67,65,71,64,57,95,78,39,84,58,49,69,58,55,51,29,42,46,54,34,28,53,48,28,55,49,44,48,51,60,8,61,81,64,46,26,42,32,46,26,46,46,29,21,50,37,52,70,60,60,45,67,48,36,84,62,3,64,64,50,51,77,45,50,91,43,38,86,32,47,70,74,50,50,53,53,50,27,58,76,70,62,55,57,63,76,32,73,71,46,79,75,61,86,72,58,62,96,61,96,51,46,62,51,68,56,35,65,42,56,81,70,67,52,33,38,49,66,56,49,52,53,53,49,33,36,74,70,55,76,39,72,97,60,79,76,77,64,47,80,37,58,56,95,51,42,37,53,52,56,29,54,79,66,78,29,48,63,46,79,52,68,78,53,98,54,36,67,59,52,51,62,68,66,53,63,90,84,62,77,66,46,77,35,70,68,67,81,75,85,76,55,69,71,59,51,62,76,42,59,96,24,68,44,82,44,61,67,89,48,52,72,64,60,49,87,126

Radius of gyration: 20.83 Å; Cα contacts (8 Å, |Δi|>4): 459; chains: 1; bounding box: 48×40×58 Å